Protein AF-A0A835T3V4-F1 (afdb_monomer)

Foldseek 3Di:
DVVVVVVVVPPPPDDCVVVVVVVVVVVVVVVVVCVVVVPPDDDVVVVVVVVVVVVVVLCQDPVLVVVLLVVLLVVLCVLVVVCCVPPLVVVCCVLQPPVDDDDDVVVVSVVSSVLSVCLSPFQLVQLVLPLVSLLVSQLVVLLVVLLVVLVVCVVPPPSRDPVSSVVSSNVSSRSRSVSSNSSSVSSVVRD

Mean predicted aligned error: 13.69 Å

Organism: Chlamydomonas incerta (NCBI:txid51695)

Secondary structure (DSSP, 8-state):
-HHHHHHTTTTTSSS-HHHHHHHHHHHHHHHHHHHHHH-----HHHHHHHHHHHHHHT---HHHHHHHHHHHHHHHHHHHHHHIIIIIHHHHHHHHGGGSPPP-HHHHHHHHHHHHHHIIIIIHHHTTT-HHHHHHHHHHHHHHHHHHHHHHHHHH-TT--HHHHHHHHHHHHHHHHHHHHHHHHHHHHH-

InterPro domains:
  IPR018687 Protein of unknown function DUF2177, membrane [PF09945] (67-183)

Nearest PDB structures (foldseek):
  8uew-assembly1_1Y  TM=3.686E-01  e=3.343E+00  Sus scrofa
  8btk-assembly1_TC  TM=3.516E-01  e=3.708E+00  Canis lupus familiaris

Structure (mmCIF, N/CA/C/O backbone):
data_AF-A0A835T3V4-F1
#
_entry.id   AF-A0A835T3V4-F1
#
loop_
_atom_site.group_PDB
_atom_site.id
_atom_site.type_symbol
_atom_site.label_atom_id
_atom_site.label_alt_id
_atom_site.label_comp_id
_atom_site.label_asym_id
_atom_site.label_entity_id
_atom_site.label_seq_id
_atom_site.pdbx_PDB_ins_code
_atom_site.Cartn_x
_atom_site.Cartn_y
_atom_site.Cartn_z
_atom_site.occupancy
_atom_site.B_iso_or_equiv
_atom_site.auth_seq_id
_atom_site.auth_comp_id
_atom_site.auth_asym_id
_atom_site.auth_atom_id
_atom_site.pdbx_PDB_model_num
ATOM 1 N N . MET A 1 1 ? 5.400 46.879 36.549 1.00 52.34 1 MET A N 1
ATOM 2 C CA . MET A 1 1 ? 6.071 46.185 37.674 1.00 52.34 1 MET A CA 1
ATOM 3 C C . MET A 1 1 ? 6.693 47.136 38.708 1.00 52.34 1 MET A C 1
ATOM 5 O O . MET A 1 1 ? 6.204 47.159 39.822 1.00 52.34 1 MET A O 1
ATOM 9 N N . ARG A 1 2 ? 7.701 47.976 38.400 1.00 42.06 2 ARG A N 1
ATOM 10 C CA . ARG A 1 2 ? 8.371 48.812 39.436 1.00 42.06 2 ARG A CA 1
ATOM 11 C C . ARG A 1 2 ? 7.560 49.997 39.992 1.00 42.06 2 ARG A C 1
ATOM 13 O O . ARG A 1 2 ? 7.804 50.402 41.116 1.00 42.06 2 ARG A O 1
ATOM 20 N N . ARG A 1 3 ? 6.568 50.514 39.258 1.00 43.38 3 ARG A N 1
ATOM 21 C CA . ARG A 1 3 ? 5.642 51.550 39.770 1.00 43.38 3 ARG A CA 1
ATOM 22 C C . ARG A 1 3 ? 4.534 50.992 40.676 1.00 43.38 3 ARG A C 1
ATOM 24 O O . ARG A 1 3 ? 4.047 51.709 41.533 1.00 43.38 3 ARG A O 1
ATOM 31 N N . VAL A 1 4 ? 4.201 49.707 40.531 1.00 50.44 4 VAL A N 1
ATOM 32 C CA . VAL A 1 4 ? 3.255 49.001 41.421 1.00 50.44 4 VAL A CA 1
ATOM 33 C C . VAL A 1 4 ? 3.882 48.805 42.803 1.00 50.44 4 VAL A C 1
ATOM 35 O O . VAL A 1 4 ? 3.221 48.981 43.816 1.00 50.44 4 VAL A O 1
ATOM 38 N N . LEU A 1 5 ? 5.190 48.538 42.839 1.00 44.88 5 LEU A N 1
ATOM 39 C CA . LEU A 1 5 ? 5.948 48.412 44.083 1.00 44.88 5 LEU A CA 1
ATOM 40 C C . LEU A 1 5 ? 6.125 49.752 44.821 1.00 44.88 5 LEU A C 1
ATOM 42 O O . LEU A 1 5 ? 6.264 49.745 46.035 1.00 44.88 5 LEU A O 1
ATOM 46 N N . ALA A 1 6 ? 6.091 50.888 44.114 1.00 45.91 6 ALA A N 1
ATOM 47 C CA . ALA A 1 6 ? 6.189 52.215 44.730 1.00 45.91 6 ALA A CA 1
ATOM 48 C C . ALA A 1 6 ? 4.866 52.666 45.376 1.00 45.91 6 ALA A C 1
ATOM 50 O O . ALA A 1 6 ? 4.893 53.278 46.435 1.00 45.91 6 ALA A O 1
ATOM 51 N N . ALA A 1 7 ? 3.717 52.305 44.791 1.00 47.25 7 ALA A N 1
ATOM 52 C CA . ALA A 1 7 ? 2.401 52.597 45.370 1.00 47.25 7 ALA A CA 1
ATOM 53 C C . ALA A 1 7 ? 2.127 51.787 46.652 1.00 47.25 7 ALA A C 1
ATOM 55 O O . ALA A 1 7 ? 1.463 52.270 47.560 1.00 47.25 7 ALA A O 1
ATOM 56 N N . ALA A 1 8 ? 2.700 50.584 46.755 1.00 47.22 8 ALA A N 1
ATOM 57 C CA . ALA A 1 8 ? 2.608 49.749 47.951 1.00 47.22 8 ALA A CA 1
ATOM 58 C C . ALA A 1 8 ? 3.430 50.281 49.143 1.00 47.22 8 ALA A C 1
ATOM 60 O O . ALA A 1 8 ? 3.202 49.853 50.270 1.00 47.22 8 ALA A O 1
ATOM 61 N N . ALA A 1 9 ? 4.385 51.188 48.908 1.00 48.84 9 ALA A N 1
ATOM 62 C CA . ALA A 1 9 ? 5.268 51.718 49.948 1.00 48.84 9 ALA A CA 1
ATOM 63 C C . ALA A 1 9 ? 4.719 52.981 50.645 1.00 48.84 9 ALA A C 1
ATOM 65 O O . ALA A 1 9 ? 5.213 53.342 51.706 1.00 48.84 9 ALA A O 1
ATOM 66 N N . GLU A 1 10 ? 3.704 53.648 50.082 1.00 48.16 10 GLU A N 1
ATOM 67 C CA . GLU A 1 10 ? 3.083 54.846 50.680 1.00 48.16 10 GLU A CA 1
ATOM 68 C C . GLU A 1 10 ? 1.834 54.541 51.524 1.00 48.16 10 GLU A C 1
ATOM 70 O O . GLU A 1 10 ? 1.408 55.366 52.331 1.00 48.16 10 GLU A O 1
ATOM 75 N N . GLU A 1 11 ? 1.257 53.345 51.407 1.00 46.78 11 GLU A N 1
ATOM 76 C CA . GLU A 1 11 ? 0.020 52.974 52.109 1.00 46.78 11 GLU A CA 1
ATOM 77 C C . GLU A 1 11 ? 0.271 52.402 53.520 1.00 46.78 11 GLU A C 1
ATOM 79 O O . GLU A 1 11 ? -0.560 51.712 54.103 1.00 46.78 11 GLU A O 1
ATOM 84 N N . GLU A 1 12 ? 1.432 52.714 54.100 1.00 49.34 12 GLU A N 1
ATOM 85 C CA . GLU A 1 12 ? 1.759 52.457 55.506 1.00 49.34 12 GLU A CA 1
ATOM 86 C C . GLU A 1 12 ? 1.200 53.551 56.446 1.00 49.34 12 GLU A C 1
ATOM 88 O O . GLU A 1 12 ? 1.350 53.480 57.663 1.00 49.34 12 GLU A O 1
ATOM 93 N N . HIS A 1 13 ? 0.488 54.564 55.934 1.00 47.06 13 HIS A N 1
ATOM 94 C CA . HIS A 1 13 ? -0.150 55.593 56.769 1.00 47.06 13 HIS A CA 1
ATOM 95 C C . HIS A 1 13 ? -1.560 55.198 57.255 1.00 47.06 13 HIS A C 1
ATOM 97 O O . HIS A 1 13 ? -2.585 55.787 56.925 1.00 47.06 13 HIS A O 1
ATOM 103 N N . GLY A 1 14 ? -1.572 54.146 58.078 1.00 51.47 14 GLY A N 1
ATOM 104 C CA . GLY A 1 14 ? -2.416 53.948 59.263 1.00 51.47 14 GLY A CA 1
ATOM 105 C C . GLY A 1 14 ? -3.829 54.549 59.312 1.00 51.47 14 GLY A C 1
ATOM 106 O O . GLY A 1 14 ? -4.029 55.573 59.954 1.00 51.47 14 GLY A O 1
ATOM 107 N N . ARG A 1 15 ? -4.828 53.846 58.755 1.00 44.69 15 ARG A N 1
ATOM 108 C CA . ARG A 1 15 ? -6.230 53.714 59.266 1.00 44.69 15 ARG A CA 1
ATOM 109 C C . ARG A 1 15 ? -7.189 53.052 58.269 1.00 44.69 15 ARG A C 1
ATOM 111 O O . ARG A 1 15 ? -8.312 52.742 58.651 1.00 44.69 15 ARG A O 1
ATOM 118 N N . ALA A 1 16 ? -6.759 52.795 57.033 1.00 45.06 16 ALA A N 1
ATOM 119 C CA . ALA A 1 16 ? -7.590 52.217 55.968 1.00 45.06 16 ALA A CA 1
ATOM 120 C C . ALA A 1 16 ? -7.401 50.699 55.736 1.00 45.06 16 ALA A C 1
ATOM 122 O O . ALA A 1 16 ? -8.105 50.118 54.917 1.00 45.06 16 ALA A O 1
ATOM 123 N N . ALA A 1 17 ? -6.509 50.034 56.481 1.00 48.53 17 ALA A N 1
ATOM 124 C CA . ALA A 1 17 ? -6.037 48.669 56.198 1.00 48.53 17 ALA A CA 1
ATOM 125 C C . ALA A 1 17 ? -7.115 47.556 56.197 1.00 48.53 17 ALA A C 1
ATOM 127 O O . ALA A 1 17 ? -6.902 46.496 55.613 1.00 48.53 17 ALA A O 1
ATOM 128 N N . GLY A 1 18 ? -8.277 47.769 56.825 1.00 46.00 18 GLY A N 1
ATOM 129 C CA . GLY A 1 18 ? -9.363 46.777 56.834 1.00 46.00 18 GLY A CA 1
ATOM 130 C C . GLY A 1 18 ? -10.210 46.766 55.557 1.00 46.00 18 GLY A C 1
ATOM 131 O O . GLY A 1 18 ? -10.656 45.709 55.115 1.00 46.00 18 GLY A O 1
ATOM 132 N N . VAL A 1 19 ? -10.415 47.933 54.938 1.00 48.78 19 VAL A N 1
ATOM 133 C CA . VAL A 1 19 ? -11.289 48.077 53.762 1.00 48.78 19 VAL A CA 1
ATOM 134 C C . VAL A 1 19 ? -10.532 47.718 52.482 1.00 48.78 19 VAL A C 1
ATOM 136 O O . VAL A 1 19 ? -11.101 47.083 51.594 1.00 48.78 19 VAL A O 1
ATOM 139 N N . THR A 1 20 ? -9.232 48.021 52.401 1.00 53.50 20 THR A N 1
ATOM 140 C CA . THR A 1 20 ? -8.398 47.692 51.235 1.00 53.50 20 THR A CA 1
ATOM 141 C C . THR A 1 20 ? -8.155 46.194 51.091 1.00 53.50 20 THR A C 1
ATOM 143 O O . THR A 1 20 ? -8.244 45.684 49.980 1.00 53.50 20 THR A O 1
ATOM 146 N N . ALA A 1 21 ? -7.942 45.456 52.186 1.00 53.34 21 ALA A N 1
ATOM 147 C CA . ALA A 1 21 ? -7.744 44.004 52.134 1.00 53.34 21 ALA A CA 1
ATOM 148 C C . ALA A 1 21 ? -9.012 43.253 51.689 1.00 53.34 21 ALA A C 1
ATOM 150 O O . ALA A 1 21 ? -8.937 42.366 50.841 1.00 53.34 21 ALA A O 1
ATOM 151 N N . ALA A 1 22 ? -10.182 43.643 52.207 1.00 52.66 22 ALA A N 1
ATOM 152 C CA . ALA A 1 22 ? -11.463 43.069 51.798 1.00 52.66 22 ALA A CA 1
ATOM 153 C C . ALA A 1 22 ? -11.807 43.413 50.339 1.00 52.66 22 ALA A C 1
ATOM 155 O O . ALA A 1 22 ? -12.283 42.556 49.600 1.00 52.66 22 ALA A O 1
ATOM 156 N N . THR A 1 23 ? -11.501 44.638 49.901 1.00 54.88 23 THR A N 1
ATOM 157 C CA . THR A 1 23 ? -11.699 45.065 48.507 1.00 54.88 23 THR A CA 1
ATOM 158 C C . THR A 1 23 ? -10.740 44.337 47.563 1.00 54.88 23 THR A C 1
ATOM 160 O O . THR A 1 23 ? -11.163 43.858 46.518 1.00 54.88 23 THR A O 1
ATOM 163 N N . LEU A 1 24 ? -9.472 44.166 47.947 1.00 53.69 24 LEU A N 1
ATOM 164 C CA . LEU A 1 24 ? -8.486 43.395 47.183 1.00 53.69 24 LEU A CA 1
ATOM 165 C C . LEU A 1 24 ? -8.854 41.908 47.106 1.00 53.69 24 LEU A C 1
ATOM 167 O O . LEU A 1 24 ? -8.698 41.309 46.047 1.00 53.69 24 LEU A O 1
ATOM 171 N N . LEU A 1 25 ? -9.387 41.323 48.183 1.00 60.56 25 LEU A N 1
ATOM 172 C CA . LEU A 1 25 ? -9.896 39.947 48.191 1.00 60.56 25 LEU A CA 1
ATOM 173 C C . LEU A 1 25 ? -11.145 39.789 47.320 1.00 60.56 25 LEU A C 1
ATOM 175 O O . LEU A 1 25 ? -11.237 38.817 46.579 1.00 60.56 25 LEU A O 1
ATOM 179 N N . ALA A 1 26 ? -12.074 40.745 47.362 1.00 55.06 26 ALA A N 1
ATOM 180 C CA . ALA A 1 26 ? -13.279 40.724 46.537 1.00 55.06 26 ALA A CA 1
ATOM 181 C C . ALA A 1 26 ? -12.958 40.910 45.045 1.00 55.06 26 ALA A C 1
ATOM 183 O O . ALA A 1 26 ? -13.496 40.190 44.211 1.00 55.06 26 ALA A O 1
ATOM 184 N N . VAL A 1 27 ? -12.036 41.818 44.707 1.00 61.44 27 VAL A N 1
ATOM 185 C CA . VAL A 1 27 ? -11.549 42.007 43.331 1.00 61.44 27 VAL A CA 1
ATOM 186 C C . VAL A 1 27 ? -10.789 40.769 42.856 1.00 61.44 27 VAL A C 1
ATOM 188 O O . VAL A 1 27 ? -11.001 40.326 41.733 1.00 61.44 27 VAL A O 1
ATOM 191 N N . ARG A 1 28 ? -9.960 40.158 43.711 1.00 63.16 28 ARG A N 1
ATOM 192 C CA . ARG A 1 28 ? -9.261 38.908 43.391 1.00 63.16 28 ARG A CA 1
ATOM 193 C C . ARG A 1 28 ? -10.236 37.752 43.151 1.00 63.16 28 ARG A C 1
ATOM 195 O O . ARG A 1 28 ? -10.088 37.067 42.150 1.00 63.16 28 ARG A O 1
ATOM 202 N N . ALA A 1 29 ? -11.244 37.579 44.005 1.00 62.41 29 ALA A N 1
ATOM 203 C CA . ALA A 1 29 ? -12.259 36.538 43.848 1.00 62.41 29 ALA A CA 1
ATOM 204 C C . ALA A 1 29 ? -13.154 36.767 42.616 1.00 62.41 29 ALA A C 1
ATOM 206 O O . ALA A 1 29 ? -13.520 35.808 41.946 1.00 62.41 29 ALA A O 1
ATOM 207 N N . ALA A 1 30 ? -13.474 38.024 42.281 1.00 59.09 30 ALA A N 1
ATOM 208 C CA . ALA A 1 30 ? -14.223 38.363 41.070 1.00 59.09 30 ALA A CA 1
ATOM 209 C C . ALA A 1 30 ? -13.407 38.095 39.793 1.00 59.09 30 ALA A C 1
ATOM 211 O O . ALA A 1 30 ? -13.939 37.549 38.833 1.00 59.09 30 ALA A O 1
ATOM 212 N N . VAL A 1 31 ? -12.105 38.406 39.803 1.00 61.03 31 VAL A N 1
ATOM 213 C CA . VAL A 1 31 ? -11.192 38.115 38.686 1.00 61.03 31 VAL A CA 1
ATOM 214 C C . VAL A 1 31 ? -10.934 36.611 38.548 1.00 61.03 31 VAL A C 1
ATOM 216 O O . VAL A 1 31 ? -10.939 36.101 37.434 1.00 61.03 31 VAL A O 1
ATOM 219 N N . GLU A 1 32 ? -10.747 35.881 39.652 1.00 61.22 32 GLU A N 1
ATOM 220 C CA . GLU A 1 32 ? -10.591 34.417 39.646 1.00 61.22 32 GLU A CA 1
ATOM 221 C C . GLU A 1 32 ? -11.887 33.722 39.178 1.00 61.22 32 GLU A C 1
ATOM 223 O O . GLU A 1 32 ? -11.825 32.831 38.333 1.00 61.22 32 GLU A O 1
ATOM 228 N N . GLY A 1 33 ? -13.060 34.196 39.614 1.00 55.59 33 GLY A N 1
ATOM 229 C CA . GLY A 1 33 ? -14.361 33.677 39.175 1.00 55.59 33 GLY A CA 1
ATOM 230 C C . GLY A 1 33 ? -14.691 33.969 37.706 1.00 55.59 33 GLY A C 1
ATOM 231 O O . GLY A 1 33 ? -15.269 33.122 37.028 1.00 55.59 33 GLY A O 1
ATOM 232 N N . GLU A 1 34 ? -14.294 35.128 37.169 1.00 50.25 34 GLU A N 1
ATOM 233 C CA . GLU A 1 34 ? -14.421 35.416 35.732 1.00 50.25 34 GLU A CA 1
ATOM 234 C C . GLU A 1 34 ? -13.395 34.649 34.885 1.00 50.25 34 GLU A C 1
ATOM 236 O O . GLU A 1 34 ? -13.709 34.275 33.754 1.00 50.25 34 GLU A O 1
ATOM 241 N N . LEU A 1 35 ? -12.202 34.356 35.416 1.00 47.69 35 LEU A N 1
ATOM 242 C CA . LEU A 1 35 ? -11.197 33.525 34.743 1.00 47.69 35 LEU A CA 1
ATOM 243 C C . LEU A 1 35 ? -11.638 32.060 34.641 1.00 47.69 35 LEU A C 1
ATOM 245 O O . LEU A 1 35 ? -11.466 31.464 33.579 1.00 47.69 35 LEU A O 1
ATOM 249 N N . GLU A 1 36 ? -12.259 31.503 35.684 1.00 51.38 36 GLU A N 1
ATOM 250 C CA . GLU A 1 36 ? -12.807 30.138 35.653 1.00 51.38 36 GLU A CA 1
ATOM 251 C C . GLU A 1 36 ? -14.007 30.002 34.702 1.00 51.38 36 GLU A C 1
ATOM 253 O O . GLU A 1 36 ? -14.161 28.969 34.056 1.00 51.38 36 GLU A O 1
ATOM 258 N N . ASN A 1 37 ? -14.827 31.049 34.550 1.00 45.81 37 ASN A N 1
ATOM 259 C CA . ASN A 1 37 ? -16.007 31.010 33.677 1.00 45.81 37 ASN A CA 1
ATOM 260 C C . ASN A 1 37 ? -15.715 31.416 32.216 1.00 45.81 37 ASN A C 1
ATOM 262 O O . ASN A 1 37 ? -16.452 31.030 31.309 1.00 45.81 37 ASN A O 1
ATOM 266 N N . THR A 1 38 ? -14.651 32.192 31.965 1.00 45.78 38 THR A N 1
ATOM 267 C CA . THR A 1 38 ? -14.274 32.661 30.613 1.00 45.78 38 THR A CA 1
ATOM 268 C C . THR A 1 38 ? -13.309 31.701 29.912 1.00 45.78 38 THR A C 1
ATOM 270 O O . THR A 1 38 ? -13.306 31.617 28.682 1.00 45.78 38 THR A O 1
ATOM 273 N N . PHE A 1 39 ? -12.518 30.926 30.660 1.00 49.19 39 PHE A N 1
ATOM 274 C CA . PHE A 1 39 ? -11.691 29.858 30.104 1.00 49.19 39 PHE A CA 1
ATOM 275 C C . PHE A 1 39 ? -12.417 28.513 30.237 1.00 49.19 39 PHE A C 1
ATOM 277 O O . PHE A 1 39 ? -12.181 27.738 31.157 1.00 49.19 39 PHE A O 1
ATOM 284 N N . MET A 1 40 ? -13.258 28.211 29.241 1.00 45.16 40 MET A N 1
ATOM 285 C CA . MET A 1 40 ? -13.616 26.845 28.826 1.00 45.16 40 MET A CA 1
ATOM 286 C C . MET A 1 40 ? -12.339 26.084 28.414 1.00 45.16 40 MET A C 1
ATOM 288 O O . MET A 1 40 ? -12.098 25.801 27.242 1.00 45.16 40 MET A O 1
ATOM 292 N N . TYR A 1 41 ? -11.463 25.814 29.375 1.00 48.91 41 TYR A N 1
ATOM 293 C CA . TYR A 1 41 ? -10.269 25.008 29.206 1.00 48.91 41 TYR A CA 1
ATOM 294 C C . TYR A 1 41 ? -10.564 23.673 29.855 1.00 48.91 41 TYR A C 1
ATOM 296 O O . TYR A 1 41 ? -10.375 23.501 31.059 1.00 48.91 41 TYR A O 1
ATOM 304 N N . GLN A 1 42 ? -11.066 22.726 29.060 1.00 53.91 42 GLN A N 1
ATOM 305 C CA . GLN A 1 42 ? -11.042 21.348 29.520 1.00 53.91 42 GLN A CA 1
ATOM 306 C C . GLN A 1 42 ? -9.592 20.999 29.872 1.00 53.91 42 GLN A C 1
ATOM 308 O O . GLN A 1 42 ? -8.688 21.290 29.076 1.00 53.91 42 GLN A O 1
ATOM 313 N N . PRO A 1 43 ? -9.337 20.426 31.058 1.00 60.41 43 PRO A N 1
ATOM 314 C CA . PRO A 1 43 ? -7.991 20.065 31.455 1.00 60.41 43 PRO A CA 1
ATOM 315 C C . PRO A 1 43 ? -7.365 19.184 30.370 1.00 60.41 43 PRO A C 1
ATOM 317 O O . PRO A 1 43 ? -7.955 18.187 29.958 1.00 60.41 43 PRO A O 1
ATOM 320 N N . ILE A 1 44 ? -6.151 19.516 29.916 1.00 59.12 44 ILE A N 1
ATOM 321 C CA . ILE A 1 44 ? -5.396 18.677 28.965 1.00 59.12 44 ILE A CA 1
ATOM 322 C C . ILE A 1 44 ? -5.349 17.219 29.458 1.00 59.12 44 ILE A C 1
ATOM 324 O O . ILE A 1 44 ? -5.404 16.297 28.655 1.00 59.12 44 ILE A O 1
ATOM 328 N N . ALA A 1 45 ? -5.315 17.002 30.775 1.00 59.06 45 ALA A N 1
ATOM 329 C CA . ALA A 1 45 ? -5.376 15.674 31.377 1.00 59.06 45 ALA A CA 1
ATOM 330 C C . ALA A 1 45 ? -6.643 14.888 30.994 1.00 59.06 45 ALA A C 1
ATOM 332 O O . ALA A 1 45 ? -6.530 13.714 30.671 1.00 59.06 45 ALA A O 1
ATOM 333 N N . GLU A 1 46 ? -7.810 15.534 30.950 1.00 62.50 46 GLU A N 1
ATOM 334 C CA . GLU A 1 46 ? -9.086 14.898 30.608 1.00 62.50 46 GLU A CA 1
ATOM 335 C C . GLU A 1 46 ? -9.128 14.539 29.115 1.00 62.50 46 GLU A C 1
ATOM 337 O O . GLU A 1 46 ? -9.462 13.417 28.762 1.00 62.50 46 GLU A O 1
ATOM 342 N N . THR A 1 47 ? -8.642 15.419 28.231 1.00 62.03 47 THR A N 1
ATOM 343 C CA . THR A 1 47 ? -8.510 15.106 26.788 1.00 62.03 47 THR A CA 1
ATOM 344 C C . THR A 1 47 ? -7.446 14.041 26.485 1.00 62.03 47 THR A C 1
ATOM 346 O O . THR A 1 47 ? -7.602 13.256 25.547 1.00 62.03 47 THR A O 1
ATOM 349 N N . VAL A 1 48 ? -6.368 13.972 27.275 1.00 70.56 48 VAL A N 1
ATOM 350 C CA . VAL A 1 48 ? -5.344 12.919 27.182 1.00 70.56 48 VAL A CA 1
ATOM 351 C C . VAL A 1 48 ? -5.870 11.596 27.729 1.00 70.56 48 VAL A C 1
ATOM 353 O O . VAL A 1 48 ? -5.614 10.564 27.116 1.00 70.56 48 VAL A O 1
ATOM 356 N N . GLU A 1 49 ? -6.624 11.600 28.829 1.00 62.81 49 GLU A N 1
ATOM 357 C CA . GLU A 1 49 ? -7.269 10.401 29.370 1.00 62.81 49 GLU A CA 1
ATOM 358 C C . GLU A 1 49 ? -8.389 9.905 28.463 1.00 62.81 49 GLU A C 1
ATOM 360 O O . GLU A 1 49 ? -8.430 8.715 28.176 1.00 62.81 49 GLU A O 1
ATOM 365 N N . GLU A 1 50 ? -9.241 10.778 27.931 1.00 57.59 50 GLU A N 1
ATOM 366 C CA . GLU A 1 50 ? -10.244 10.422 26.924 1.00 57.59 50 GLU A CA 1
ATOM 367 C C . GLU A 1 50 ? -9.584 9.893 25.648 1.00 57.59 50 GLU A C 1
ATOM 369 O O . GLU A 1 50 ? -10.026 8.884 25.097 1.00 57.59 50 GLU A O 1
ATOM 374 N N . GLY A 1 51 ? -8.482 10.507 25.205 1.00 50.91 51 GLY A N 1
ATOM 375 C CA . GLY A 1 51 ? -7.674 10.026 24.086 1.00 50.91 51 GLY A CA 1
ATOM 376 C C . GLY A 1 51 ? -7.044 8.657 24.358 1.00 50.91 51 GLY A C 1
ATOM 377 O O . GLY A 1 51 ? -7.132 7.756 23.524 1.00 50.91 51 GLY A O 1
ATOM 378 N N . ALA A 1 52 ? -6.470 8.456 25.544 1.00 52.81 52 ALA A N 1
ATOM 379 C CA . ALA A 1 52 ? -5.875 7.193 25.973 1.00 52.81 52 ALA A CA 1
ATOM 380 C C . ALA A 1 52 ? -6.933 6.095 26.160 1.00 52.81 52 ALA A C 1
ATOM 382 O O . ALA A 1 52 ? -6.714 4.949 25.770 1.00 52.81 52 ALA A O 1
ATOM 383 N N . GLN A 1 53 ? -8.107 6.438 26.690 1.00 51.09 53 GLN A N 1
ATOM 384 C CA . GLN A 1 53 ? -9.241 5.534 26.857 1.00 51.09 53 GLN A CA 1
ATOM 385 C C . GLN A 1 53 ? -9.922 5.215 25.524 1.00 51.09 53 GLN A C 1
ATOM 387 O O . GLN A 1 53 ? -10.382 4.090 25.344 1.00 51.09 53 GLN A O 1
ATOM 392 N N . ALA A 1 54 ? -9.955 6.143 24.566 1.00 48.59 54 ALA A N 1
ATOM 393 C CA . ALA A 1 54 ? -10.406 5.880 23.201 1.00 48.59 54 ALA A CA 1
ATOM 394 C C . ALA A 1 54 ? -9.447 4.924 22.473 1.00 48.59 54 ALA A C 1
ATOM 396 O O . ALA A 1 54 ? -9.901 3.980 21.825 1.00 48.59 54 ALA A O 1
ATOM 397 N N . VAL A 1 55 ? -8.132 5.100 22.650 1.00 50.94 55 VAL A N 1
ATOM 398 C CA . VAL A 1 55 ? -7.102 4.168 22.154 1.00 50.94 55 VAL A CA 1
ATOM 399 C C . VAL A 1 55 ? -7.228 2.796 22.829 1.00 50.94 55 VAL A C 1
ATOM 401 O O . VAL A 1 55 ? -7.177 1.772 22.149 1.00 50.94 55 VAL A O 1
ATOM 404 N N . ALA A 1 56 ? -7.477 2.753 24.141 1.00 49.25 56 ALA A N 1
ATOM 405 C CA . ALA A 1 56 ? -7.669 1.510 24.888 1.00 49.25 56 ALA A CA 1
ATOM 406 C C . ALA A 1 56 ? -8.983 0.790 24.529 1.00 49.25 56 ALA A C 1
ATOM 408 O O . ALA A 1 56 ? -8.998 -0.432 24.406 1.00 49.25 56 ALA A O 1
ATOM 409 N N . LYS A 1 57 ? -10.082 1.521 24.290 1.00 46.12 57 LYS A N 1
ATOM 410 C CA . LYS A 1 57 ? -11.363 0.956 23.819 1.00 46.12 57 LYS A CA 1
ATOM 411 C C . LYS A 1 57 ? -11.300 0.451 22.377 1.00 46.12 57 LYS A C 1
ATOM 413 O O . LYS A 1 57 ? -12.077 -0.428 22.023 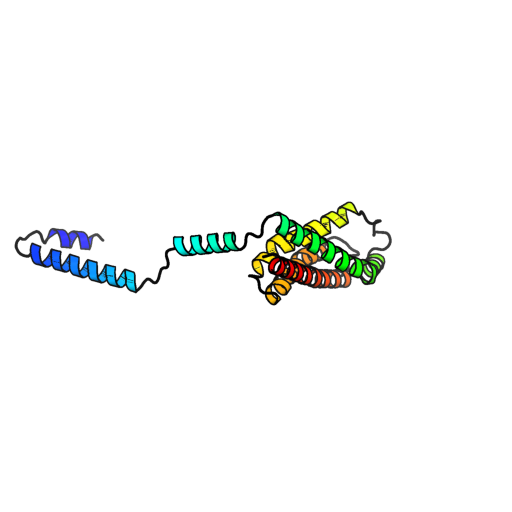1.00 46.12 57 LYS A O 1
ATOM 418 N N . MET A 1 58 ? -10.380 0.964 21.558 1.00 51.47 58 MET A N 1
ATOM 419 C CA . MET A 1 58 ? -10.100 0.444 20.213 1.00 51.47 58 MET A CA 1
ATOM 420 C C . MET A 1 58 ? -9.145 -0.763 20.205 1.00 51.47 58 MET A C 1
ATOM 422 O O . MET A 1 58 ? -8.859 -1.299 19.132 1.00 51.47 58 MET A O 1
ATOM 426 N N . ALA A 1 59 ? -8.654 -1.226 21.362 1.00 60.25 59 ALA A N 1
ATOM 427 C CA . ALA A 1 59 ? -7.706 -2.333 21.440 1.00 60.25 59 ALA A CA 1
ATOM 428 C C . ALA A 1 59 ? -8.405 -3.692 21.266 1.00 60.25 59 ALA A C 1
ATOM 430 O O . ALA A 1 59 ? -8.629 -4.451 22.208 1.00 60.25 59 ALA A O 1
ATOM 431 N N . ILE A 1 60 ? -8.729 -4.020 20.017 1.00 69.88 60 ILE A N 1
ATOM 432 C CA . ILE A 1 60 ? -9.073 -5.384 19.614 1.00 69.88 60 ILE A CA 1
ATOM 433 C C . ILE A 1 60 ? -7.922 -6.307 20.068 1.00 69.88 60 ILE A C 1
ATOM 435 O O . ILE A 1 60 ? -6.760 -5.955 19.825 1.00 69.88 60 ILE A O 1
ATOM 439 N N . PRO A 1 61 ? -8.180 -7.463 20.714 1.00 82.81 61 PRO A N 1
ATOM 440 C CA . PRO A 1 61 ? -7.123 -8.357 21.178 1.00 82.81 61 PRO A CA 1
ATOM 441 C C . PRO A 1 61 ? -6.182 -8.757 20.040 1.00 82.81 61 PRO A C 1
ATOM 443 O O . PRO A 1 61 ? -6.598 -8.881 18.888 1.00 82.81 61 PRO A O 1
ATOM 446 N N . ILE A 1 62 ? -4.911 -8.995 20.371 1.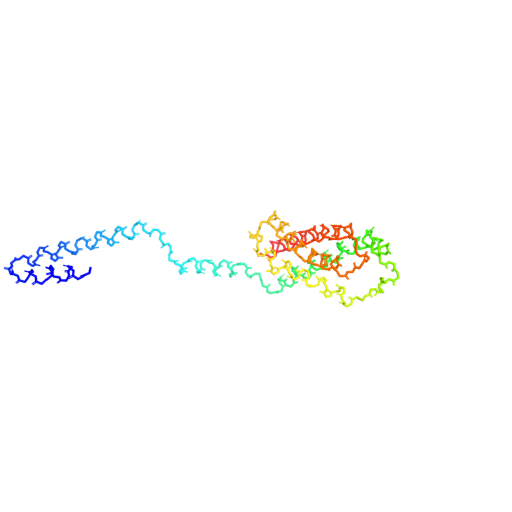00 84.00 62 ILE A N 1
ATOM 447 C CA . ILE A 1 62 ? -3.834 -9.136 19.380 1.00 84.00 62 ILE A CA 1
ATOM 448 C C . ILE A 1 62 ? -4.103 -10.213 18.319 1.00 84.00 62 ILE A C 1
ATOM 450 O O . ILE A 1 62 ? -3.798 -10.012 17.149 1.00 84.00 62 ILE A O 1
ATOM 454 N N . TRP A 1 63 ? -4.777 -11.309 18.683 1.00 86.62 63 TRP A N 1
ATOM 455 C CA . TRP A 1 63 ? -5.150 -12.356 17.731 1.00 86.62 63 TRP A CA 1
ATOM 456 C C . TRP A 1 63 ? -6.139 -11.862 16.662 1.00 86.62 63 TRP A C 1
ATOM 458 O O . TRP A 1 63 ? -6.029 -12.252 15.503 1.00 86.62 63 TRP A O 1
ATOM 468 N N . LYS A 1 64 ? -7.070 -10.960 17.009 1.00 89.38 64 LYS A N 1
ATOM 469 C CA . LYS A 1 64 ? -7.996 -10.344 16.045 1.00 89.38 64 LYS A CA 1
ATOM 470 C C . LYS A 1 64 ? -7.251 -9.387 15.116 1.00 89.38 64 LYS A C 1
ATOM 472 O O . LYS A 1 64 ? -7.546 -9.364 13.927 1.00 89.38 64 LYS A O 1
ATOM 477 N N . GLN A 1 65 ? -6.253 -8.659 15.620 1.00 88.44 65 GLN A N 1
ATOM 478 C CA . GLN A 1 65 ? -5.389 -7.815 14.783 1.00 88.44 65 GLN A CA 1
ATOM 479 C C . GLN A 1 65 ? -4.613 -8.654 13.761 1.00 88.44 65 GLN A C 1
ATOM 481 O O . GLN A 1 65 ? -4.577 -8.310 12.580 1.00 88.44 65 GLN A O 1
ATOM 486 N N . SER A 1 66 ? -4.072 -9.803 14.181 1.00 93.19 66 SER A N 1
ATOM 487 C CA . SER A 1 66 ? -3.427 -10.754 13.270 1.00 93.19 66 SER A CA 1
ATOM 488 C C . SER A 1 66 ? -4.390 -11.267 12.197 1.00 93.19 66 SER A C 1
ATOM 490 O O . SER A 1 66 ? -4.004 -11.361 11.035 1.00 93.19 66 SER A O 1
ATOM 492 N N . VAL A 1 67 ? -5.650 -11.545 12.551 1.00 94.81 67 VAL A N 1
ATOM 493 C CA . VAL A 1 67 ? -6.680 -11.946 11.578 1.00 94.81 67 VAL A CA 1
ATOM 494 C C . VAL A 1 67 ? -6.957 -10.830 10.568 1.00 94.81 67 VAL A C 1
ATOM 496 O O . VAL A 1 67 ? -6.989 -11.111 9.372 1.00 94.81 67 VAL A O 1
ATOM 499 N N . VAL A 1 68 ? -7.111 -9.573 11.010 1.00 94.81 68 VAL A N 1
ATOM 500 C CA . VAL A 1 68 ? -7.300 -8.426 10.099 1.00 94.81 68 VAL A CA 1
ATOM 501 C C . VAL A 1 68 ? -6.125 -8.316 9.131 1.00 94.81 68 VAL A C 1
ATOM 503 O O . VAL A 1 68 ? -6.335 -8.231 7.920 1.00 94.81 68 VAL A O 1
ATOM 506 N N . PHE A 1 69 ? -4.898 -8.360 9.654 1.00 95.50 69 PHE A N 1
ATOM 507 C CA . PHE A 1 69 ? -3.688 -8.241 8.850 1.00 95.50 69 PHE A CA 1
ATOM 508 C C . PHE A 1 69 ? -3.591 -9.364 7.812 1.00 95.50 69 PHE A C 1
ATOM 510 O O . PHE A 1 69 ? -3.538 -9.083 6.615 1.00 95.50 69 PHE A O 1
ATOM 517 N N . LEU A 1 70 ? -3.646 -10.628 8.244 1.00 97.31 70 LEU A N 1
ATOM 518 C CA . LEU A 1 70 ? -3.492 -11.786 7.360 1.00 97.31 70 LEU A CA 1
ATOM 519 C C . LEU A 1 70 ? -4.608 -11.871 6.314 1.00 97.31 70 LEU A C 1
ATOM 521 O O . LEU A 1 70 ? -4.326 -12.115 5.144 1.00 97.31 70 LEU A O 1
ATOM 525 N N . ALA A 1 71 ? -5.862 -11.620 6.696 1.00 97.06 71 ALA A N 1
ATOM 526 C CA . ALA A 1 71 ? -6.968 -11.612 5.741 1.00 97.06 71 ALA A CA 1
ATOM 527 C C . ALA A 1 71 ? -6.831 -10.469 4.723 1.00 97.06 71 ALA A C 1
ATOM 529 O O . ALA A 1 71 ? -7.087 -10.671 3.536 1.00 97.06 71 ALA A O 1
ATOM 530 N N . SER A 1 72 ? -6.381 -9.286 5.156 1.00 97.38 72 SER A N 1
ATOM 531 C CA . SER A 1 72 ? -6.112 -8.175 4.238 1.00 97.38 72 SER A CA 1
ATOM 532 C C . SER A 1 72 ? -4.927 -8.448 3.310 1.00 97.38 72 SER A C 1
ATOM 534 O O . SER A 1 72 ? -4.982 -8.063 2.146 1.00 97.38 72 SER A O 1
ATOM 536 N N . LEU A 1 73 ? -3.908 -9.173 3.782 1.00 98.12 73 LEU A N 1
ATOM 537 C CA . LEU A 1 73 ? -2.780 -9.609 2.966 1.00 98.12 73 LEU A CA 1
ATOM 538 C C . LEU A 1 73 ? -3.237 -10.581 1.880 1.00 98.12 73 LEU A C 1
ATOM 540 O O . LEU A 1 73 ? -2.945 -10.363 0.711 1.00 98.12 73 LEU A O 1
ATOM 544 N N . VAL A 1 74 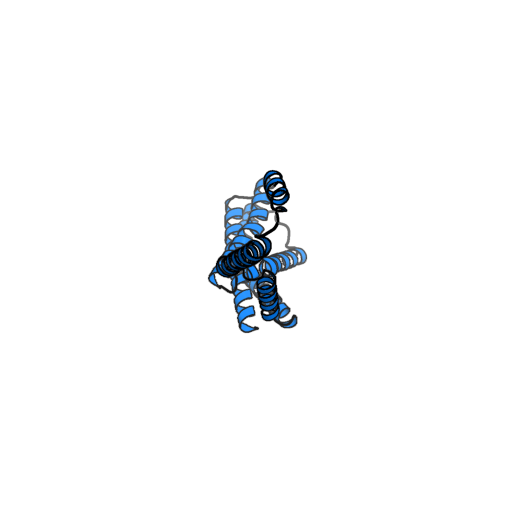? -4.021 -11.602 2.235 1.00 98.25 74 VAL A N 1
ATOM 545 C CA . VAL A 1 74 ? -4.593 -12.539 1.254 1.00 98.25 74 VAL A CA 1
ATOM 546 C C . VAL A 1 74 ? -5.453 -11.801 0.223 1.00 98.25 74 VAL A C 1
ATOM 548 O O . VAL A 1 74 ? -5.339 -12.065 -0.974 1.00 98.25 74 VAL A O 1
A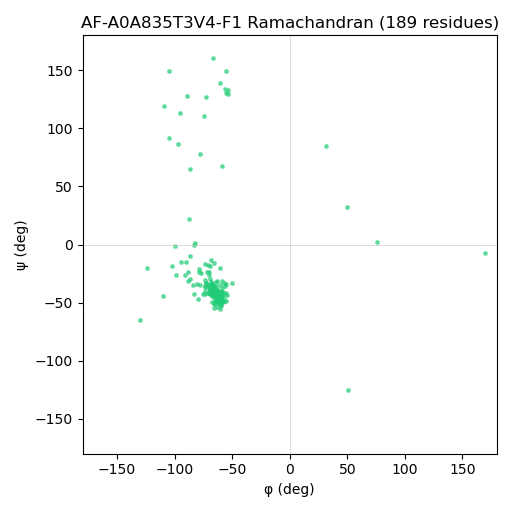TOM 551 N N . ALA A 1 75 ? -6.276 -10.845 0.663 1.00 97.69 75 ALA A N 1
ATOM 552 C CA . ALA A 1 75 ? -7.089 -10.036 -0.239 1.00 97.69 75 ALA A CA 1
ATOM 553 C C . ALA A 1 75 ? -6.238 -9.162 -1.177 1.00 97.69 75 ALA A C 1
ATOM 555 O O . ALA A 1 75 ? -6.531 -9.102 -2.370 1.00 97.69 75 ALA A O 1
ATOM 556 N N . PHE A 1 76 ? -5.176 -8.527 -0.663 1.00 98.12 76 PHE A N 1
ATOM 557 C CA . PHE A 1 76 ? -4.232 -7.748 -1.469 1.00 98.12 76 PHE A CA 1
ATOM 558 C C . PHE A 1 76 ? -3.574 -8.624 -2.533 1.00 98.12 76 PHE A C 1
ATOM 560 O O . PHE A 1 76 ? -3.584 -8.272 -3.705 1.00 98.12 76 PHE A O 1
ATOM 567 N N . VAL A 1 77 ? -3.051 -9.789 -2.139 1.00 98.06 77 VAL A N 1
ATOM 568 C CA . VAL A 1 77 ? -2.374 -10.718 -3.053 1.00 98.06 77 VAL A CA 1
ATOM 569 C C . VAL A 1 77 ? -3.309 -11.167 -4.170 1.00 98.06 77 VAL A C 1
ATOM 571 O O . VAL A 1 77 ? -2.923 -11.145 -5.334 1.00 98.06 77 VAL A O 1
ATOM 574 N N . ALA A 1 78 ? -4.550 -11.537 -3.846 1.00 97.81 78 ALA A N 1
ATOM 575 C CA . ALA A 1 78 ? -5.530 -11.936 -4.855 1.00 97.81 78 ALA A CA 1
ATOM 576 C C . ALA A 1 78 ? -5.851 -10.792 -5.835 1.00 97.81 78 ALA A C 1
ATOM 578 O O . ALA A 1 78 ? -5.930 -11.005 -7.049 1.00 97.81 78 ALA A O 1
ATOM 579 N N . LEU A 1 79 ? -6.005 -9.573 -5.312 1.00 97.38 79 LEU A N 1
ATOM 580 C CA . LEU A 1 79 ? -6.262 -8.377 -6.108 1.00 97.38 79 LEU A CA 1
ATOM 581 C C . LEU A 1 79 ? -5.081 -8.060 -7.038 1.00 97.38 79 LEU A C 1
ATOM 583 O O . LEU A 1 79 ? -5.267 -7.882 -8.240 1.00 97.38 79 LEU A O 1
ATOM 587 N N . ASP A 1 80 ? -3.868 -8.043 -6.498 1.00 96.94 80 ASP A N 1
ATOM 588 C CA . ASP A 1 80 ? -2.661 -7.642 -7.218 1.00 96.94 80 ASP A CA 1
ATOM 589 C C . ASP A 1 80 ? -2.207 -8.698 -8.237 1.00 96.94 80 ASP A C 1
ATOM 591 O O . ASP A 1 80 ? -1.834 -8.370 -9.361 1.00 96.94 80 ASP A O 1
ATOM 595 N N . MET A 1 81 ? -2.358 -9.988 -7.921 1.00 95.94 81 MET A N 1
ATOM 596 C CA . MET A 1 81 ? -2.149 -11.069 -8.893 1.00 95.94 81 MET A CA 1
ATOM 597 C C . MET A 1 81 ? -3.071 -10.933 -10.106 1.00 95.94 81 MET A C 1
ATOM 599 O O . MET A 1 81 ? -2.643 -11.177 -11.234 1.00 95.94 81 MET A O 1
ATOM 603 N N . THR A 1 82 ? -4.316 -10.499 -9.897 1.00 96.50 82 THR A N 1
ATOM 604 C CA . THR A 1 82 ? -5.259 -10.268 -10.997 1.00 96.50 82 THR A CA 1
ATOM 605 C C . THR A 1 82 ? -4.760 -9.152 -11.921 1.00 96.50 82 THR A C 1
ATOM 607 O O . THR A 1 82 ? -4.771 -9.314 -13.141 1.00 96.50 82 THR A O 1
ATOM 610 N N . TRP A 1 83 ? -4.249 -8.053 -11.362 1.00 97.12 83 TRP A N 1
ATOM 611 C CA . TRP A 1 83 ? -3.640 -6.968 -12.138 1.00 97.12 83 TRP A CA 1
ATOM 612 C C . TRP A 1 83 ? -2.393 -7.407 -12.899 1.00 97.12 83 TRP A C 1
ATOM 614 O O . TRP A 1 83 ? -2.270 -7.133 -14.095 1.00 97.12 83 TRP A O 1
ATOM 624 N N . ILE A 1 84 ? -1.496 -8.139 -12.238 1.00 94.88 84 ILE A N 1
ATOM 625 C CA . ILE A 1 84 ? -0.247 -8.610 -12.841 1.00 94.88 84 ILE A CA 1
ATOM 626 C C . ILE A 1 84 ? -0.523 -9.548 -14.016 1.00 94.88 84 ILE A C 1
ATOM 628 O O . ILE A 1 84 ? 0.078 -9.389 -15.079 1.00 94.88 84 ILE A O 1
ATOM 632 N N . ILE A 1 85 ? -1.437 -10.505 -13.854 1.00 95.12 85 ILE A N 1
ATOM 633 C CA . ILE A 1 85 ? -1.736 -11.499 -14.891 1.00 95.12 85 ILE A CA 1
ATOM 634 C C . ILE A 1 85 ? -2.447 -10.856 -16.085 1.00 95.12 85 ILE A C 1
ATOM 636 O O . ILE A 1 85 ? -2.126 -11.179 -17.228 1.00 95.12 85 ILE A O 1
ATOM 640 N N . LEU A 1 86 ? -3.409 -9.963 -15.835 1.00 95.56 86 LEU A N 1
ATOM 641 C CA . LEU A 1 86 ? -4.277 -9.434 -16.889 1.00 95.56 86 LEU A CA 1
ATOM 642 C C . LEU A 1 86 ? -3.710 -8.198 -17.591 1.00 95.56 86 LEU A C 1
ATOM 644 O O . LEU A 1 86 ? -3.995 -7.992 -18.769 1.00 95.56 86 LEU A O 1
ATOM 648 N N . VAL A 1 87 ? -2.942 -7.365 -16.883 1.00 94.94 87 VAL A N 1
ATOM 649 C CA . VAL A 1 87 ? -2.548 -6.039 -17.374 1.00 94.94 87 VAL A CA 1
ATOM 650 C C . VAL A 1 87 ? -1.046 -5.817 -17.241 1.00 94.94 87 VAL A C 1
ATOM 652 O O . VAL A 1 87 ? -0.353 -5.719 -18.259 1.00 94.94 87 VAL A O 1
ATOM 655 N N . ALA A 1 88 ? -0.523 -5.771 -16.012 1.00 93.75 88 ALA A N 1
ATOM 656 C CA . ALA A 1 88 ? 0.843 -5.313 -15.761 1.00 93.75 88 ALA A CA 1
ATOM 657 C C . ALA A 1 88 ? 1.877 -6.195 -16.467 1.00 93.75 88 ALA A C 1
ATOM 659 O O . ALA A 1 88 ? 2.780 -5.687 -17.125 1.00 93.75 88 ALA A O 1
ATOM 660 N N . GLY A 1 89 ? 1.711 -7.519 -16.425 1.00 92.44 89 GLY A N 1
ATOM 661 C CA . GLY A 1 89 ? 2.657 -8.463 -17.012 1.00 92.44 89 GLY A CA 1
ATOM 662 C C . GLY A 1 89 ? 2.907 -8.229 -18.503 1.00 92.44 89 GLY A C 1
ATOM 663 O O . GLY A 1 89 ? 4.040 -8.378 -18.956 1.00 92.44 89 GLY A O 1
ATOM 664 N N . ASN A 1 90 ? 1.890 -7.820 -19.267 1.00 94.06 90 ASN A N 1
ATOM 665 C CA . ASN A 1 90 ? 2.066 -7.488 -20.681 1.00 94.06 90 ASN A CA 1
ATOM 666 C C . ASN A 1 90 ? 2.758 -6.129 -20.865 1.00 94.06 90 ASN A C 1
ATOM 668 O O . ASN A 1 90 ? 3.669 -6.011 -21.680 1.00 94.06 90 ASN A O 1
ATOM 672 N N . ILE A 1 91 ? 2.372 -5.116 -20.081 1.00 94.25 91 ILE A N 1
ATOM 673 C CA . ILE A 1 91 ? 2.991 -3.781 -20.132 1.00 94.25 91 ILE A CA 1
ATOM 674 C C . ILE A 1 91 ? 4.488 -3.880 -19.807 1.00 94.25 91 ILE A C 1
ATOM 676 O O . ILE A 1 91 ? 5.316 -3.431 -20.597 1.00 94.25 91 ILE A O 1
ATOM 680 N N . TYR A 1 92 ? 4.845 -4.530 -18.696 1.00 94.19 92 TYR A N 1
ATOM 681 C CA . TYR A 1 92 ? 6.231 -4.698 -18.257 1.00 94.19 92 TYR A CA 1
ATOM 682 C C . TYR A 1 92 ? 7.073 -5.469 -19.283 1.00 94.19 92 TYR A C 1
ATOM 684 O O . TYR A 1 92 ? 8.189 -5.051 -19.585 1.00 94.19 92 TYR A O 1
ATOM 692 N N . LYS A 1 93 ? 6.540 -6.548 -19.876 1.00 93.88 93 LYS A N 1
ATOM 693 C CA . LYS A 1 93 ? 7.236 -7.290 -20.944 1.00 93.88 93 LYS A CA 1
ATOM 694 C C . LYS A 1 93 ? 7.484 -6.431 -22.183 1.00 93.88 93 LYS A C 1
ATOM 696 O O . LYS A 1 93 ? 8.572 -6.495 -22.739 1.00 93.88 93 LYS A O 1
ATOM 701 N N . ASN A 1 94 ? 6.519 -5.610 -22.592 1.00 93.81 94 ASN A N 1
ATOM 702 C CA . ASN A 1 94 ? 6.675 -4.737 -23.759 1.00 93.81 94 ASN A CA 1
ATOM 703 C C . ASN A 1 94 ? 7.684 -3.606 -23.519 1.00 93.81 94 ASN A C 1
ATOM 705 O O . ASN A 1 94 ? 8.399 -3.215 -24.436 1.00 93.81 94 ASN A O 1
ATOM 709 N N . VAL A 1 95 ? 7.742 -3.081 -22.293 1.00 93.12 95 VAL A N 1
ATOM 710 C CA . VAL A 1 95 ? 8.625 -1.967 -21.925 1.00 93.12 95 VAL A CA 1
ATOM 711 C C . VAL A 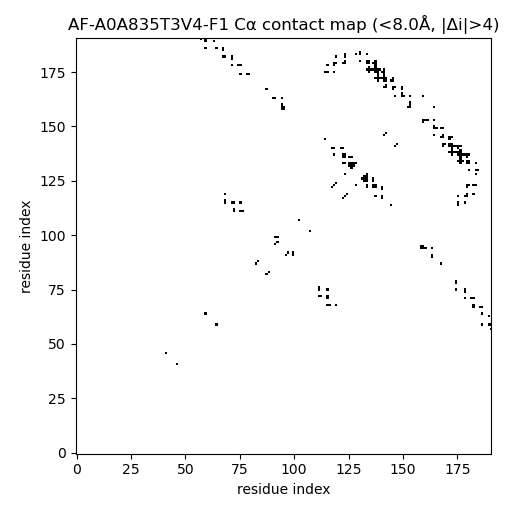1 95 ? 10.062 -2.441 -21.672 1.00 93.12 95 VAL A C 1
ATOM 713 O O . VAL A 1 95 ? 11.017 -1.846 -22.174 1.00 93.12 95 VAL A O 1
ATOM 716 N N . LEU A 1 96 ? 10.231 -3.523 -20.909 1.00 92.06 96 LEU A N 1
ATOM 717 C CA . LEU A 1 96 ? 11.544 -3.988 -20.450 1.00 92.06 96 LEU A CA 1
ATOM 718 C C . LEU A 1 96 ? 12.119 -5.123 -21.303 1.00 92.06 96 LEU A C 1
ATOM 720 O O . LEU A 1 96 ? 13.341 -5.250 -21.376 1.00 92.06 96 LEU A O 1
ATOM 724 N N . GLY A 1 97 ? 11.284 -5.922 -21.975 1.00 91.62 97 GLY A N 1
ATOM 725 C CA . GLY A 1 97 ? 11.726 -7.061 -22.782 1.00 91.62 97 GLY A CA 1
ATOM 726 C C . GLY A 1 97 ? 12.668 -7.977 -22.002 1.00 91.62 97 GLY A C 1
ATOM 727 O O . GLY A 1 97 ? 12.360 -8.393 -20.885 1.00 91.62 97 GLY A O 1
ATOM 728 N N . ASP A 1 98 ? 13.850 -8.218 -22.564 1.00 90.38 98 ASP A N 1
ATOM 729 C CA . ASP A 1 98 ? 14.870 -9.102 -21.989 1.00 90.38 98 ASP A CA 1
ATOM 730 C C . ASP A 1 98 ? 15.510 -8.568 -20.692 1.00 90.38 98 ASP A C 1
ATOM 732 O O . ASP A 1 98 ? 16.153 -9.327 -19.969 1.00 90.38 98 ASP A O 1
ATOM 736 N N . PHE A 1 99 ? 15.319 -7.286 -20.349 1.00 89.12 99 PHE A N 1
ATOM 737 C CA . PHE A 1 99 ? 15.750 -6.747 -19.051 1.00 89.12 99 PHE A CA 1
ATOM 738 C C . PHE A 1 99 ? 14.859 -7.219 -17.894 1.00 89.12 99 PHE A C 1
ATOM 740 O O . PHE A 1 99 ? 15.253 -7.112 -16.729 1.00 89.12 99 PHE A O 1
ATOM 747 N N . LEU A 1 100 ? 13.657 -7.731 -18.183 1.00 91.75 100 LEU A N 1
ATOM 748 C CA . LEU A 1 100 ? 12.759 -8.240 -17.159 1.00 91.75 100 LEU A CA 1
ATOM 749 C C . LEU A 1 100 ? 13.266 -9.592 -16.653 1.00 91.75 100 LEU A C 1
ATOM 751 O O . LEU A 1 100 ? 13.213 -10.612 -17.340 1.00 91.75 100 LEU A O 1
ATOM 755 N N . ARG A 1 101 ? 13.741 -9.607 -15.410 1.00 91.88 101 ARG A N 1
ATOM 756 C CA . ARG A 1 101 ? 14.186 -10.841 -14.761 1.00 91.88 101 ARG A CA 1
ATOM 757 C C . ARG A 1 101 ? 13.028 -11.814 -14.517 1.00 91.88 101 ARG A C 1
ATOM 759 O O . ARG A 1 101 ? 11.870 -11.417 -14.389 1.00 91.88 101 ARG A O 1
ATOM 766 N N . GLN A 1 102 ? 13.375 -13.085 -14.316 1.00 92.75 102 GLN A N 1
ATOM 767 C CA . GLN A 1 102 ? 12.436 -14.061 -13.762 1.00 92.75 102 GLN A CA 1
ATOM 768 C C . GLN A 1 102 ? 11.980 -13.627 -12.358 1.00 92.75 102 GLN A C 1
ATOM 770 O O . GLN A 1 102 ? 12.825 -13.151 -11.592 1.00 92.75 102 GLN A O 1
ATOM 775 N N . PRO A 1 103 ? 10.690 -13.774 -11.999 1.00 91.25 103 PRO A N 1
ATOM 776 C CA . PRO A 1 103 ? 10.183 -13.359 -10.692 1.00 91.25 103 PRO A CA 1
ATOM 777 C C . PRO A 1 103 ? 10.950 -14.009 -9.528 1.00 91.25 103 PRO A C 1
ATOM 779 O O . PRO A 1 103 ? 11.175 -15.215 -9.527 1.00 91.25 103 PRO A O 1
ATOM 782 N N . ASP A 1 104 ? 11.322 -13.215 -8.516 1.00 96.12 104 ASP A N 1
ATOM 783 C CA . ASP A 1 104 ? 11.748 -13.746 -7.207 1.00 96.12 104 ASP A CA 1
ATOM 784 C C . ASP A 1 104 ? 10.528 -13.728 -6.283 1.00 96.12 104 ASP A C 1
ATOM 786 O O . ASP A 1 104 ? 10.050 -12.633 -5.953 1.00 96.12 104 ASP A O 1
ATOM 790 N N . PRO A 1 105 ? 10.014 -14.897 -5.872 1.00 94.19 105 PRO A N 1
ATOM 791 C CA . PRO A 1 105 ? 8.847 -14.966 -5.007 1.00 94.19 105 PRO A CA 1
ATOM 792 C C . PRO A 1 105 ? 9.099 -14.337 -3.631 1.00 94.19 105 PRO A C 1
ATOM 794 O O . PRO A 1 105 ? 8.173 -13.768 -3.058 1.00 94.19 105 PRO A O 1
ATOM 797 N N . VAL A 1 106 ? 10.330 -14.380 -3.107 1.00 97.38 106 VAL A N 1
ATOM 798 C CA . VAL A 1 106 ? 10.652 -13.819 -1.786 1.00 97.38 106 VAL A CA 1
ATOM 799 C C . VAL A 1 106 ? 10.522 -12.301 -1.820 1.00 97.38 106 VAL A C 1
ATOM 801 O O . VAL A 1 106 ? 9.827 -11.725 -0.985 1.00 97.38 106 VAL A O 1
ATOM 804 N N . ALA A 1 107 ? 11.125 -11.654 -2.820 1.00 96.88 107 ALA A N 1
ATOM 805 C CA . ALA A 1 107 ? 11.020 -10.207 -2.992 1.00 96.88 107 ALA A CA 1
ATOM 806 C C . ALA A 1 107 ? 9.561 -9.754 -3.188 1.00 96.88 107 ALA A C 1
ATOM 808 O O . ALA A 1 107 ? 9.145 -8.762 -2.592 1.00 96.88 107 ALA A O 1
ATOM 809 N N . GLY A 1 108 ? 8.770 -10.502 -3.969 1.00 96.00 108 GLY A N 1
ATOM 810 C CA . GLY A 1 108 ? 7.348 -10.209 -4.182 1.00 96.00 108 GLY A CA 1
ATOM 811 C C . GLY A 1 108 ? 6.517 -10.307 -2.898 1.00 96.00 108 GLY A C 1
ATOM 812 O O . GLY A 1 108 ? 5.761 -9.393 -2.575 1.00 96.00 108 GLY A O 1
ATOM 813 N N . ILE A 1 109 ? 6.711 -11.372 -2.113 1.00 97.12 109 ILE A N 1
ATOM 814 C CA . ILE A 1 109 ? 6.019 -11.550 -0.827 1.00 97.12 109 ILE A CA 1
ATOM 815 C C . ILE A 1 109 ? 6.388 -10.434 0.155 1.00 97.12 109 ILE A C 1
ATOM 817 O O . ILE A 1 109 ? 5.508 -9.886 0.821 1.00 97.12 109 ILE A O 1
ATOM 821 N N . LEU A 1 110 ? 7.670 -10.066 0.235 1.00 98.19 110 LEU A N 1
ATOM 822 C CA . LEU A 1 110 ? 8.116 -8.968 1.093 1.00 98.19 110 LEU A CA 1
ATOM 823 C C . LEU A 1 110 ? 7.498 -7.632 0.670 1.00 98.19 110 LEU A C 1
ATOM 825 O O . LEU A 1 110 ? 7.057 -6.878 1.536 1.00 98.19 110 LEU A O 1
ATOM 829 N N . ALA A 1 111 ? 7.398 -7.359 -0.634 1.00 97.44 111 ALA A N 1
ATOM 830 C CA . ALA A 1 111 ? 6.727 -6.162 -1.136 1.00 97.44 111 ALA A CA 1
ATOM 831 C C . ALA A 1 111 ? 5.256 -6.112 -0.692 1.00 97.44 111 ALA A C 1
ATOM 833 O O . ALA A 1 111 ? 4.820 -5.104 -0.134 1.00 97.44 111 ALA A O 1
ATOM 834 N N . TRP A 1 112 ? 4.510 -7.213 -0.839 1.00 98.06 112 TRP A N 1
ATOM 835 C CA . TRP A 1 112 ? 3.118 -7.292 -0.385 1.00 98.06 112 TRP A CA 1
ATOM 836 C C . TRP A 1 112 ? 2.963 -7.087 1.121 1.00 98.06 112 TRP A C 1
ATOM 838 O O . TRP A 1 112 ? 2.087 -6.335 1.548 1.00 98.06 112 TRP A O 1
ATOM 848 N N . ILE A 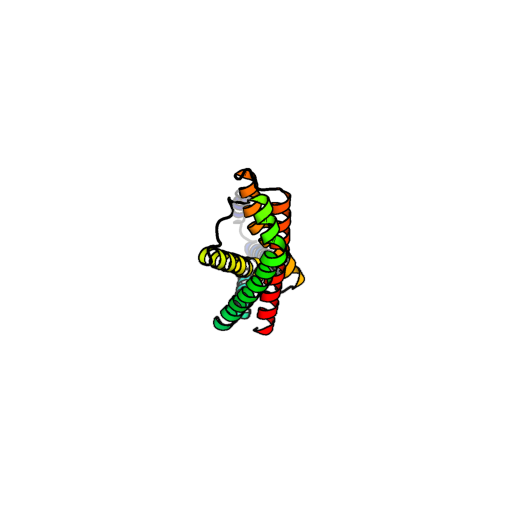1 113 ? 3.829 -7.698 1.934 1.00 98.44 113 ILE A N 1
ATOM 849 C CA . ILE A 1 113 ? 3.824 -7.508 3.391 1.00 98.44 113 ILE A CA 1
ATOM 850 C C . ILE A 1 113 ? 4.088 -6.039 3.744 1.00 98.44 113 ILE A C 1
ATOM 852 O O . ILE A 1 113 ? 3.365 -5.473 4.565 1.00 98.44 113 ILE A O 1
ATOM 856 N N . CYS A 1 114 ? 5.080 -5.405 3.111 1.00 98.25 114 CYS A N 1
ATOM 857 C CA . CYS A 1 114 ? 5.411 -3.999 3.338 1.00 98.25 114 CYS A CA 1
ATOM 858 C C . CYS A 1 114 ? 4.253 -3.068 2.963 1.00 98.25 114 CYS A C 1
ATOM 860 O O . CYS A 1 114 ? 3.917 -2.177 3.742 1.00 98.25 114 CYS A O 1
ATOM 862 N N . ILE A 1 115 ? 3.615 -3.285 1.809 1.00 98.38 115 ILE A N 1
ATOM 863 C CA . ILE A 1 115 ? 2.483 -2.469 1.352 1.00 98.38 115 ILE A CA 1
ATOM 864 C C . ILE A 1 115 ? 1.304 -2.612 2.317 1.00 98.38 115 ILE A C 1
ATOM 866 O O . ILE A 1 115 ? 0.809 -1.617 2.846 1.00 98.38 115 ILE A O 1
ATOM 870 N N . VAL A 1 116 ? 0.875 -3.844 2.599 1.00 98.31 116 VAL A N 1
ATOM 871 C CA . VAL A 1 116 ? -0.283 -4.106 3.468 1.00 98.31 116 VAL A CA 1
ATOM 872 C C . VAL A 1 116 ? -0.027 -3.621 4.893 1.00 98.31 116 VAL A C 1
ATOM 874 O O . VAL A 1 116 ? -0.923 -3.042 5.511 1.00 98.31 116 VAL A O 1
ATOM 877 N N . GLY A 1 117 ? 1.199 -3.791 5.396 1.00 96.88 117 GLY A N 1
ATOM 878 C CA . GLY A 1 117 ? 1.638 -3.242 6.676 1.00 96.88 117 GLY A CA 1
ATOM 879 C C . GLY A 1 117 ? 1.613 -1.725 6.709 1.00 96.88 117 GLY A C 1
ATOM 880 O O . GLY A 1 117 ? 1.049 -1.158 7.641 1.00 96.88 117 GLY A O 1
ATOM 881 N N . ALA A 1 118 ? 2.129 -1.053 5.683 1.00 97.44 118 ALA A N 1
ATOM 882 C CA . ALA A 1 118 ? 2.065 0.400 5.610 1.00 97.44 118 ALA A CA 1
ATOM 883 C C . ALA A 1 118 ? 0.608 0.897 5.617 1.00 97.44 118 ALA A C 1
ATOM 885 O O . ALA A 1 118 ? 0.269 1.818 6.362 1.00 97.44 118 ALA A O 1
ATOM 886 N N . VAL A 1 119 ? -0.283 0.256 4.855 1.00 97.94 119 VAL A N 1
ATOM 887 C CA . VAL A 1 119 ? -1.717 0.594 4.857 1.00 97.94 119 VAL A CA 1
ATOM 888 C C . VAL A 1 119 ? -2.328 0.379 6.246 1.00 97.94 119 VAL A C 1
ATOM 890 O O . VAL A 1 119 ? -3.005 1.273 6.759 1.00 97.94 119 VAL A O 1
ATOM 893 N N . TYR A 1 120 ? -2.023 -0.748 6.890 1.00 95.94 120 TYR A N 1
ATOM 894 C CA . TYR A 1 120 ? -2.534 -1.081 8.219 1.00 95.94 120 TYR A CA 1
ATOM 895 C C . TYR A 1 120 ? -2.065 -0.099 9.303 1.00 95.94 120 TYR A C 1
ATOM 897 O O . TYR A 1 120 ? -2.859 0.313 10.144 1.00 95.94 120 TYR A O 1
ATOM 905 N N . TYR A 1 121 ? -0.791 0.298 9.293 1.00 93.94 121 TYR A N 1
ATOM 906 C CA . TYR A 1 121 ? -0.219 1.140 10.348 1.00 93.94 121 TYR A CA 1
ATOM 907 C C . TYR A 1 121 ? -0.409 2.641 10.115 1.00 93.94 121 TYR A C 1
ATOM 909 O O . TYR A 1 121 ? -0.520 3.386 11.087 1.00 93.94 121 TYR A O 1
ATOM 917 N N . PHE A 1 122 ? -0.475 3.104 8.863 1.00 92.50 122 PHE A N 1
ATOM 918 C CA . PHE A 1 122 ? -0.520 4.540 8.559 1.00 92.50 122 PHE A CA 1
ATOM 919 C C . PHE A 1 122 ? -1.876 5.004 8.012 1.00 92.50 122 PHE A C 1
ATOM 921 O O . PHE A 1 122 ? -2.403 6.036 8.443 1.00 92.50 122 PHE A O 1
ATOM 928 N N . ALA A 1 123 ? -2.477 4.253 7.085 1.00 92.50 123 ALA A N 1
ATOM 929 C CA . ALA A 1 123 ? -3.721 4.670 6.437 1.00 92.50 123 ALA A CA 1
ATOM 930 C C . ALA A 1 123 ? -4.964 4.326 7.270 1.00 92.50 123 ALA A C 1
ATOM 932 O O . ALA A 1 123 ? -5.863 5.161 7.410 1.00 92.50 123 ALA A O 1
ATOM 933 N N . LEU A 1 124 ? -5.011 3.125 7.855 1.00 92.56 124 LEU A N 1
ATOM 934 C CA . LEU A 1 124 ? -6.172 2.653 8.609 1.00 92.56 124 LEU A CA 1
ATOM 935 C C . LEU A 1 124 ? -6.490 3.528 9.840 1.00 92.56 124 LEU A C 1
ATOM 937 O O . LEU A 1 124 ? -7.650 3.932 9.958 1.00 92.56 124 LEU A O 1
ATOM 941 N N . PRO A 1 125 ? -5.540 3.919 10.716 1.00 89.31 125 PRO A N 1
ATOM 942 C CA . PRO A 1 125 ? -5.843 4.809 11.845 1.00 89.31 125 PRO A CA 1
ATOM 943 C C . PRO A 1 125 ? -6.329 6.189 11.381 1.00 89.31 125 PRO A C 1
ATOM 945 O O . PRO A 1 125 ? -7.284 6.750 11.922 1.00 89.31 125 PRO A O 1
ATOM 948 N N . SER A 1 126 ? -5.737 6.697 10.296 1.00 87.75 126 SER A N 1
ATOM 949 C CA . SER A 1 126 ? -6.102 7.974 9.671 1.00 87.75 126 SER A CA 1
ATOM 950 C C . SER A 1 126 ? -7.514 7.971 9.071 1.00 87.75 126 SER A C 1
ATOM 952 O O . SER A 1 126 ? -8.078 9.038 8.819 1.00 87.75 126 SER A O 1
ATOM 954 N N . SER A 1 127 ? -8.121 6.793 8.873 1.00 88.75 127 SER A N 1
ATOM 955 C CA . SER A 1 127 ? -9.512 6.664 8.426 1.00 88.75 127 SER A CA 1
ATOM 956 C C . SER A 1 127 ? -10.536 7.107 9.473 1.00 88.75 127 SER A C 1
ATOM 958 O O . SER A 1 127 ? -11.689 7.354 9.116 1.00 88.75 127 SER A O 1
ATOM 960 N N . ARG A 1 128 ? -10.154 7.195 10.760 1.00 89.56 128 ARG A N 1
ATOM 961 C CA . ARG A 1 128 ? -11.052 7.526 11.887 1.00 89.56 128 ARG A CA 1
ATOM 962 C C . ARG A 1 128 ? -12.338 6.691 11.894 1.00 89.56 128 ARG A C 1
ATOM 964 O O . ARG A 1 128 ? -13.415 7.171 12.237 1.00 89.56 128 ARG A O 1
ATOM 971 N N . GLY A 1 129 ? -12.241 5.449 11.429 1.00 87.12 129 GLY A N 1
ATOM 972 C CA . GLY A 1 129 ? -13.375 4.546 11.321 1.00 87.12 129 GLY A CA 1
ATOM 973 C C . GLY A 1 129 ? -14.321 4.823 10.148 1.00 87.12 129 GLY A C 1
ATOM 974 O O . GLY A 1 129 ? -15.309 4.109 10.035 1.00 87.12 129 GLY A O 1
ATOM 975 N N . SER A 1 130 ? -14.075 5.805 9.275 1.00 93.56 130 SER A N 1
ATOM 976 C CA . SER A 1 130 ? -14.934 6.132 8.125 1.00 93.56 130 SER A CA 1
ATOM 977 C C . SER A 1 130 ? -14.541 5.339 6.866 1.00 93.56 130 SER A C 1
ATOM 979 O O . SER A 1 130 ? -13.383 5.409 6.454 1.00 93.56 130 SER A O 1
ATOM 981 N N . PRO A 1 131 ? -15.476 4.642 6.182 1.00 95.19 131 PRO A N 1
ATOM 982 C CA . PRO A 1 131 ? -15.170 3.875 4.968 1.00 95.19 131 PRO A CA 1
ATOM 983 C C . PRO A 1 131 ? -14.676 4.734 3.803 1.00 95.19 131 PRO A C 1
ATOM 985 O O . PRO A 1 131 ? -13.743 4.349 3.104 1.00 95.19 131 PRO A O 1
ATOM 988 N N . ALA A 1 132 ? -15.274 5.913 3.614 1.00 96.75 132 ALA A N 1
ATOM 989 C CA . ALA A 1 132 ? -14.853 6.847 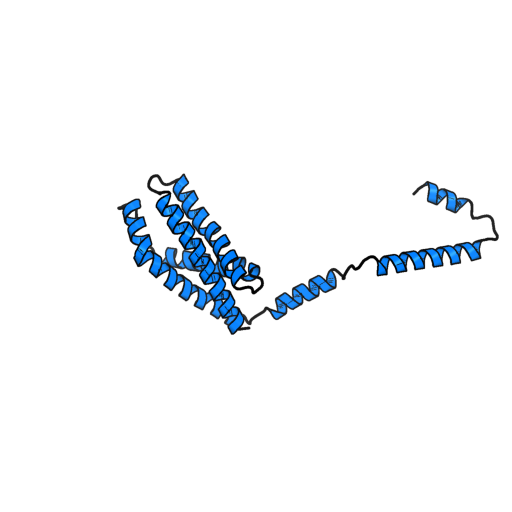2.573 1.00 96.75 132 ALA A CA 1
ATOM 990 C C . ALA A 1 132 ? -13.453 7.403 2.865 1.00 96.75 132 ALA A C 1
ATOM 992 O O . ALA A 1 132 ? -12.629 7.540 1.960 1.00 96.75 132 ALA A O 1
ATOM 993 N N . LEU A 1 133 ? -13.161 7.680 4.141 1.00 93.25 133 LEU A N 1
ATOM 994 C CA . LEU A 1 133 ? -11.835 8.134 4.534 1.00 93.25 133 LEU A CA 1
ATOM 995 C C . LEU A 1 133 ? -10.809 6.999 4.437 1.00 93.25 133 LEU A C 1
ATOM 997 O O . LEU A 1 133 ? -9.695 7.264 4.016 1.00 93.25 133 LEU A O 1
ATOM 1001 N N . ALA A 1 134 ? -11.172 5.746 4.724 1.00 96.25 134 ALA A N 1
ATOM 1002 C CA . ALA A 1 134 ? -10.293 4.591 4.522 1.00 96.25 134 ALA A CA 1
ATOM 1003 C C . ALA A 1 134 ? -9.862 4.452 3.055 1.00 96.25 134 ALA A C 1
ATOM 1005 O O . ALA A 1 134 ? -8.666 4.373 2.783 1.00 96.25 134 ALA A O 1
ATOM 1006 N N . LEU A 1 135 ? -10.814 4.527 2.114 1.00 98.38 135 LEU A N 1
ATOM 1007 C CA . LEU A 1 135 ? -10.515 4.529 0.676 1.00 98.38 135 LEU A CA 1
ATOM 1008 C C . LEU A 1 135 ? -9.560 5.670 0.308 1.00 98.38 135 LEU A C 1
ATOM 1010 O O . LEU A 1 135 ? -8.545 5.439 -0.343 1.00 98.38 135 LEU A O 1
ATOM 1014 N N . ARG A 1 136 ? -9.850 6.894 0.768 1.00 98.50 136 ARG A N 1
ATOM 1015 C CA . ARG A 1 136 ? -9.018 8.070 0.482 1.00 98.50 136 ARG A CA 1
ATOM 1016 C C . ARG A 1 136 ? -7.612 7.952 1.074 1.00 98.50 136 ARG A C 1
ATOM 1018 O O . ARG A 1 136 ? -6.649 8.240 0.375 1.00 98.50 136 ARG A O 1
ATOM 1025 N N . GLN A 1 137 ? -7.480 7.567 2.342 1.00 96.38 137 GLN A N 1
ATOM 1026 C CA . GLN A 1 137 ? -6.178 7.477 3.012 1.00 96.38 137 GLN A CA 1
ATOM 1027 C C . GLN A 1 137 ? -5.340 6.332 2.447 1.00 96.38 137 GLN A C 1
ATOM 1029 O O . GLN A 1 137 ? -4.147 6.506 2.218 1.00 96.38 137 GLN A O 1
ATOM 1034 N N . GLY A 1 138 ? -5.969 5.191 2.150 1.00 98.44 138 GLY A N 1
ATOM 1035 C CA . GLY A 1 138 ? -5.307 4.097 1.448 1.00 98.44 138 GLY A CA 1
ATOM 1036 C C . GLY A 1 138 ? -4.835 4.527 0.059 1.00 98.44 138 GLY A C 1
ATOM 1037 O O . GLY A 1 138 ? -3.687 4.278 -0.290 1.00 98.44 138 GLY A O 1
ATOM 1038 N N . ALA A 1 139 ? -5.665 5.252 -0.698 1.00 98.69 139 ALA A N 1
ATOM 1039 C CA . ALA A 1 139 ? -5.290 5.752 -2.018 1.00 98.69 139 ALA A CA 1
ATOM 1040 C C . ALA A 1 139 ? -4.140 6.766 -1.976 1.00 98.69 139 ALA A C 1
ATOM 1042 O O . ALA A 1 139 ? -3.222 6.672 -2.783 1.00 98.69 139 ALA A O 1
ATOM 1043 N N . LEU A 1 140 ? -4.146 7.698 -1.017 1.00 98.62 140 LEU A N 1
ATOM 1044 C CA . LEU A 1 140 ? -3.052 8.657 -0.835 1.00 98.62 140 LEU A CA 1
ATOM 1045 C C . LEU A 1 140 ? -1.741 7.969 -0.440 1.00 98.62 140 LEU A C 1
ATOM 1047 O O . LEU A 1 140 ? -0.681 8.342 -0.936 1.00 98.62 140 LEU A O 1
ATOM 1051 N N . LEU A 1 141 ? -1.805 6.948 0.418 1.00 98.38 141 LEU A N 1
ATOM 1052 C CA . LEU A 1 141 ? -0.624 6.160 0.753 1.00 98.38 141 LEU A CA 1
ATOM 1053 C C . LEU A 1 141 ? -0.126 5.353 -0.457 1.00 98.38 141 LEU A C 1
ATOM 1055 O O . LEU A 1 141 ? 1.076 5.308 -0.702 1.00 98.38 141 LEU A O 1
ATOM 1059 N N . GLY A 1 142 ? -1.039 4.766 -1.237 1.00 98.31 142 GLY A N 1
ATOM 1060 C CA . GLY A 1 142 ? -0.727 4.069 -2.485 1.00 98.31 142 GLY A CA 1
ATOM 1061 C C . GLY A 1 142 ? -0.046 4.973 -3.511 1.00 98.31 142 GLY A C 1
ATOM 1062 O O . GLY A 1 142 ? 0.984 4.587 -4.055 1.00 98.31 142 GLY A O 1
ATOM 1063 N N . LEU A 1 143 ? -0.550 6.200 -3.691 1.00 98.56 143 LEU A N 1
ATOM 1064 C CA . LEU A 1 143 ? 0.086 7.234 -4.511 1.00 98.56 143 LEU A CA 1
ATOM 1065 C C . LEU A 1 143 ? 1.531 7.487 -4.072 1.00 98.56 143 LEU A C 1
ATOM 1067 O O . LEU A 1 143 ? 2.411 7.601 -4.917 1.00 98.56 143 LEU A O 1
ATOM 1071 N N . GLY A 1 144 ? 1.781 7.559 -2.763 1.00 98.25 144 GLY A N 1
ATOM 1072 C CA . GLY A 1 144 ? 3.127 7.740 -2.224 1.00 98.25 144 GLY A CA 1
ATOM 1073 C C . GLY A 1 144 ? 4.044 6.548 -2.504 1.00 98.25 144 GLY A C 1
ATOM 1074 O O . GLY A 1 144 ? 5.136 6.732 -3.026 1.00 98.25 144 GLY A O 1
ATOM 1075 N N . ILE A 1 145 ? 3.609 5.327 -2.182 1.00 98.12 145 ILE A N 1
ATOM 1076 C CA . ILE A 1 145 ? 4.437 4.117 -2.325 1.00 98.12 145 ILE A CA 1
ATOM 1077 C C . ILE A 1 145 ? 4.748 3.838 -3.799 1.00 98.12 145 ILE A C 1
ATOM 1079 O O . ILE A 1 145 ? 5.916 3.735 -4.174 1.00 98.12 145 ILE A O 1
ATOM 1083 N N . TYR A 1 146 ? 3.708 3.738 -4.630 1.00 98.25 146 TYR A N 1
ATOM 1084 C CA . TYR A 1 146 ? 3.866 3.403 -6.043 1.00 98.25 146 TYR A CA 1
ATOM 1085 C C . TYR A 1 146 ? 4.443 4.585 -6.815 1.00 98.25 146 TYR A C 1
ATOM 1087 O O . TYR A 1 146 ? 5.379 4.402 -7.580 1.00 98.25 146 TYR A O 1
ATOM 1095 N N . GLY A 1 147 ? 3.982 5.810 -6.551 1.00 98.19 147 GLY A N 1
ATOM 1096 C CA . GLY A 1 147 ? 4.523 7.000 -7.206 1.00 98.19 147 GLY A CA 1
ATOM 1097 C C . GLY A 1 147 ? 6.017 7.181 -6.946 1.00 98.19 147 GLY A C 1
ATOM 1098 O O . GLY A 1 147 ? 6.765 7.416 -7.887 1.00 98.19 147 GLY A O 1
ATOM 1099 N N . CYS A 1 148 ? 6.494 7.005 -5.707 1.00 97.94 148 CYS A N 1
ATOM 1100 C CA . CYS A 1 148 ? 7.932 7.064 -5.430 1.00 97.94 148 CYS A CA 1
ATOM 1101 C C . CYS A 1 148 ? 8.711 6.007 -6.224 1.00 97.94 148 CYS A C 1
ATOM 1103 O O . CYS A 1 148 ? 9.718 6.344 -6.840 1.00 97.94 148 CYS A O 1
ATOM 1105 N N . TYR A 1 149 ? 8.243 4.757 -6.250 1.00 97.44 149 TYR A N 1
ATOM 1106 C CA . TYR A 1 149 ? 8.895 3.690 -7.012 1.00 97.44 149 TYR A CA 1
ATOM 1107 C C . TYR A 1 149 ? 8.941 4.008 -8.516 1.00 97.44 149 TYR A C 1
ATOM 1109 O O . TYR A 1 149 ? 10.012 4.003 -9.126 1.00 97.44 149 TYR A O 1
ATOM 1117 N N . GLU A 1 150 ? 7.797 4.372 -9.095 1.00 97.69 150 GLU A N 1
ATOM 1118 C CA . GLU A 1 150 ? 7.654 4.662 -10.520 1.00 97.69 150 GLU A CA 1
ATOM 1119 C C . GLU A 1 150 ? 8.444 5.906 -10.950 1.00 97.69 150 GLU A C 1
ATOM 1121 O O . GLU A 1 150 ? 9.132 5.889 -11.972 1.00 97.69 150 GLU A O 1
ATOM 1126 N N . PHE A 1 151 ? 8.402 6.989 -10.171 1.00 98.12 151 PHE A N 1
ATOM 1127 C CA . PHE A 1 151 ? 9.099 8.233 -10.506 1.00 98.12 151 PHE A CA 1
ATOM 1128 C C . PHE A 1 151 ? 10.610 8.123 -10.304 1.00 98.12 151 PHE A C 1
ATOM 1130 O O . PHE A 1 151 ? 11.372 8.666 -11.105 1.00 98.12 151 PHE A O 1
ATOM 1137 N N . THR A 1 152 ? 11.067 7.380 -9.290 1.00 97.81 152 THR A N 1
ATOM 1138 C CA . THR A 1 152 ? 12.490 7.049 -9.165 1.00 97.81 152 THR A CA 1
ATOM 1139 C C . THR A 1 152 ? 12.956 6.234 -10.366 1.00 97.81 152 THR A C 1
ATOM 1141 O O . THR A 1 152 ? 13.970 6.592 -10.964 1.00 97.81 152 THR A O 1
ATOM 1144 N N . ASN A 1 153 ? 12.201 5.217 -10.791 1.00 97.00 153 ASN A N 1
ATOM 1145 C CA . ASN A 1 153 ? 12.553 4.431 -11.973 1.00 97.00 153 ASN A CA 1
ATOM 1146 C C . ASN A 1 153 ? 12.559 5.269 -13.257 1.00 97.00 153 ASN A C 1
ATOM 1148 O O . ASN A 1 153 ? 13.512 5.167 -14.023 1.00 97.00 153 ASN A O 1
ATOM 1152 N N . LEU A 1 154 ? 11.588 6.167 -13.458 1.00 97.00 154 LEU A N 1
ATOM 1153 C CA . LEU A 1 154 ? 11.608 7.130 -14.570 1.00 97.00 154 LEU A CA 1
ATOM 1154 C C . LEU A 1 154 ? 12.861 8.010 -14.584 1.00 97.00 154 LEU A C 1
ATOM 1156 O O . LEU A 1 154 ? 13.323 8.401 -15.652 1.00 97.00 154 LEU A O 1
ATOM 1160 N N . SER A 1 155 ? 13.403 8.345 -13.411 1.00 97.44 155 SER A N 1
ATOM 1161 C CA . SER A 1 155 ? 14.575 9.219 -13.311 1.00 97.44 155 SER A CA 1
ATOM 1162 C C . SER A 1 155 ? 15.907 8.520 -13.606 1.00 97.44 155 SER A C 1
ATOM 1164 O O . SER A 1 155 ? 16.878 9.203 -13.929 1.00 97.44 155 SER A O 1
ATOM 1166 N N . ILE A 1 156 ? 15.969 7.185 -13.496 1.00 96.69 156 ILE A N 1
ATOM 1167 C CA . ILE A 1 156 ? 17.231 6.426 -13.577 1.00 96.69 156 ILE A CA 1
ATOM 1168 C C . ILE A 1 156 ? 17.249 5.330 -14.652 1.00 96.69 156 ILE A C 1
ATOM 1170 O O . ILE A 1 156 ? 18.331 4.891 -15.036 1.00 96.69 156 ILE A O 1
ATOM 1174 N N . LEU A 1 157 ? 16.093 4.862 -15.135 1.00 95.06 157 LEU A N 1
ATOM 1175 C CA . LEU A 1 157 ? 15.985 3.773 -16.110 1.00 95.06 157 LEU A CA 1
ATOM 1176 C C . LEU A 1 157 ? 15.524 4.299 -17.472 1.00 95.06 157 LEU A C 1
ATOM 1178 O O . LEU A 1 157 ? 14.403 4.772 -17.624 1.00 95.06 157 LEU A O 1
ATOM 1182 N N . GLU A 1 158 ? 16.360 4.114 -18.494 1.00 91.06 158 GLU A N 1
ATOM 1183 C CA . GLU A 1 158 ? 16.122 4.619 -19.856 1.00 91.06 158 GLU A CA 1
ATOM 1184 C C . GLU A 1 158 ? 14.839 4.073 -20.503 1.00 91.06 158 GLU A C 1
ATOM 1186 O O . GLU A 1 158 ? 14.159 4.773 -21.250 1.00 91.06 158 GLU A O 1
ATOM 1191 N N . ARG A 1 159 ? 14.490 2.815 -20.213 1.00 91.75 159 ARG A N 1
ATOM 1192 C CA . ARG A 1 159 ? 13.324 2.150 -20.812 1.00 91.75 159 ARG A CA 1
ATOM 1193 C C . ARG A 1 159 ? 12.024 2.407 -20.061 1.00 91.75 159 ARG A C 1
ATOM 1195 O O . ARG A 1 159 ? 10.974 2.033 -20.565 1.00 91.75 159 ARG A O 1
ATOM 1202 N N . TRP A 1 160 ? 12.057 3.009 -18.874 1.00 96.00 160 TRP A N 1
ATOM 1203 C CA . TRP A 1 160 ? 10.847 3.194 -18.078 1.00 96.00 160 TRP A CA 1
ATOM 1204 C C . TRP A 1 160 ? 9.956 4.272 -18.700 1.00 96.00 160 TRP A C 1
ATOM 1206 O O . TRP A 1 160 ? 10.412 5.374 -18.990 1.00 96.00 160 TRP A O 1
ATOM 1216 N N . THR A 1 161 ? 8.680 3.965 -18.945 1.00 95.94 161 THR A N 1
ATOM 1217 C CA . THR A 1 161 ? 7.778 4.873 -19.676 1.00 95.94 161 THR A CA 1
ATOM 1218 C C . THR A 1 161 ? 6.790 5.566 -18.748 1.00 95.94 161 THR A C 1
ATOM 1220 O O . THR A 1 161 ? 6.326 4.989 -17.766 1.00 95.94 161 THR A O 1
ATOM 1223 N N . TRP A 1 162 ? 6.389 6.792 -19.100 1.00 96.62 162 TRP A N 1
ATOM 1224 C CA . TRP A 1 162 ? 5.343 7.526 -18.376 1.00 96.62 162 TRP A CA 1
ATOM 1225 C C . TRP A 1 162 ? 4.002 6.784 -18.348 1.00 96.62 162 TRP A C 1
ATOM 1227 O O . TRP A 1 162 ? 3.263 6.897 -17.375 1.00 96.62 162 TRP A O 1
ATOM 1237 N N . GLY A 1 163 ? 3.693 6.009 -19.394 1.00 96.06 163 GLY A N 1
ATOM 1238 C CA . GLY A 1 163 ? 2.480 5.193 -19.451 1.00 96.06 163 GLY A CA 1
ATOM 1239 C C . GLY A 1 163 ? 2.484 4.064 -18.421 1.00 96.06 163 GLY A C 1
ATOM 1240 O O . GLY A 1 163 ? 1.489 3.888 -17.722 1.00 96.06 163 GLY A O 1
ATOM 1241 N N . LEU A 1 164 ? 3.610 3.350 -18.288 1.00 95.81 164 LEU A N 1
ATOM 1242 C CA . LEU A 1 164 ? 3.799 2.338 -17.245 1.00 95.81 164 LEU A CA 1
ATOM 1243 C C . LEU A 1 164 ? 3.675 2.968 -15.852 1.00 95.81 164 LEU A C 1
ATOM 1245 O O . LEU A 1 164 ? 2.839 2.536 -15.062 1.00 95.81 164 LEU A O 1
ATOM 1249 N N . ALA A 1 165 ? 4.419 4.050 -15.614 1.00 97.38 165 ALA A N 1
ATOM 1250 C CA . ALA A 1 165 ? 4.424 4.758 -14.339 1.00 97.38 165 ALA A CA 1
ATOM 1251 C C . ALA A 1 165 ? 3.040 5.250 -13.914 1.00 97.38 165 ALA A C 1
ATOM 1253 O O . ALA A 1 165 ? 2.622 5.051 -12.773 1.00 97.38 165 ALA A O 1
ATOM 1254 N N . ALA A 1 166 ? 2.297 5.871 -14.831 1.00 97.44 166 ALA A N 1
ATOM 1255 C CA . ALA A 1 166 ? 0.952 6.349 -14.546 1.00 97.44 166 ALA A CA 1
ATOM 1256 C C . ALA A 1 166 ? -0.015 5.190 -14.265 1.00 97.44 166 ALA A C 1
ATOM 1258 O O . ALA A 1 166 ? -0.788 5.267 -13.310 1.00 97.44 166 ALA A O 1
ATOM 1259 N N . ALA A 1 167 ? 0.038 4.119 -15.064 1.00 96.88 167 ALA A N 1
ATOM 1260 C CA . ALA A 1 167 ? -0.835 2.963 -14.890 1.00 96.88 167 ALA A CA 1
ATOM 1261 C C . ALA A 1 167 ? -0.615 2.289 -13.528 1.00 96.88 167 ALA A C 1
ATOM 1263 O O . ALA A 1 167 ? -1.583 2.079 -12.795 1.00 96.88 167 ALA A O 1
ATOM 1264 N N . ASP A 1 168 ? 0.639 2.015 -13.163 1.00 96.69 168 ASP A N 1
ATOM 1265 C CA . ASP A 1 168 ? 0.953 1.319 -11.912 1.00 96.69 168 ASP A CA 1
ATOM 1266 C C . ASP A 1 168 ? 0.739 2.220 -10.686 1.00 96.69 168 ASP A C 1
ATOM 1268 O O . ASP A 1 168 ? 0.243 1.766 -9.658 1.00 96.69 168 ASP A O 1
ATOM 1272 N N . THR A 1 169 ? 0.976 3.531 -10.808 1.00 98.31 169 THR A N 1
ATOM 1273 C CA . THR A 1 169 ? 0.648 4.494 -9.742 1.00 98.31 169 THR A CA 1
ATOM 1274 C C . THR A 1 169 ? -0.858 4.571 -9.485 1.00 98.31 169 THR A C 1
ATOM 1276 O O . THR A 1 169 ? -1.296 4.566 -8.330 1.00 98.31 169 THR A O 1
ATOM 1279 N N . VAL A 1 170 ? -1.677 4.628 -10.542 1.00 98.31 170 VAL A N 1
ATOM 1280 C CA . VAL A 1 170 ? -3.144 4.629 -10.411 1.00 98.31 170 VAL A CA 1
ATOM 1281 C C . VAL A 1 170 ? -3.624 3.315 -9.803 1.00 98.31 170 VAL A C 1
ATOM 1283 O O . VAL A 1 170 ? -4.467 3.336 -8.903 1.00 98.31 170 VAL A O 1
ATOM 1286 N N . TRP A 1 171 ? -3.061 2.185 -10.235 1.00 98.38 171 TRP A N 1
ATOM 1287 C CA . TRP A 1 171 ? -3.365 0.891 -9.637 1.00 98.38 171 TRP A CA 1
ATOM 1288 C C . TRP A 1 171 ? -3.003 0.849 -8.149 1.00 98.38 171 TRP A C 1
ATOM 1290 O O . TRP A 1 171 ? -3.841 0.465 -7.335 1.00 98.38 171 TRP A O 1
ATOM 1300 N N . GLY A 1 172 ? -1.824 1.345 -7.769 1.00 98.19 172 GLY A N 1
ATOM 1301 C CA . GLY A 1 172 ? -1.396 1.463 -6.376 1.00 98.19 172 GLY A CA 1
ATOM 1302 C C . GLY A 1 172 ? -2.372 2.262 -5.510 1.00 98.19 172 GLY A C 1
ATOM 1303 O O . GLY A 1 172 ? -2.702 1.847 -4.397 1.00 98.19 172 GLY A O 1
ATOM 1304 N N . CYS A 1 173 ? -2.912 3.369 -6.032 1.00 98.62 173 CYS A N 1
ATOM 1305 C CA . CYS A 1 173 ? -3.973 4.127 -5.359 1.00 98.62 173 CYS A CA 1
ATOM 1306 C C . CYS A 1 173 ? -5.222 3.263 -5.117 1.00 98.62 173 CYS A C 1
ATOM 1308 O O . CYS A 1 173 ? -5.768 3.234 -4.011 1.00 98.62 173 CYS A O 1
ATOM 1310 N N . VAL A 1 174 ? -5.684 2.553 -6.150 1.00 98.50 174 VAL A N 1
ATOM 1311 C CA . VAL A 1 174 ? -6.888 1.714 -6.076 1.00 98.50 174 VAL A CA 1
ATOM 1312 C C . VAL A 1 174 ? -6.679 0.550 -5.108 1.00 98.50 174 VAL A C 1
ATOM 1314 O O . VAL A 1 174 ? -7.487 0.368 -4.196 1.00 98.50 174 VAL A O 1
ATOM 1317 N N . ALA A 1 175 ? -5.586 -0.199 -5.256 1.00 98.44 175 ALA A N 1
ATOM 1318 C CA . ALA A 1 175 ? -5.281 -1.376 -4.451 1.00 98.44 175 ALA A CA 1
ATOM 1319 C C . ALA A 1 175 ? -5.145 -1.024 -2.964 1.00 98.44 175 ALA A C 1
ATOM 1321 O O . ALA A 1 175 ? -5.838 -1.603 -2.123 1.00 98.44 175 ALA A O 1
ATOM 1322 N N . CYS A 1 176 ? -4.334 -0.017 -2.625 1.00 98.62 176 CYS A N 1
ATOM 1323 C CA . CYS A 1 176 ? -4.159 0.414 -1.238 1.00 98.62 176 CYS A CA 1
ATOM 1324 C C . CYS A 1 176 ? -5.447 1.003 -0.642 1.00 98.62 176 CYS A C 1
ATOM 1326 O O . CYS A 1 176 ? -5.746 0.766 0.530 1.00 98.62 176 CYS A O 1
ATOM 1328 N N . GLY A 1 177 ? -6.245 1.725 -1.438 1.00 98.56 177 GLY A N 1
ATOM 1329 C CA . GLY A 1 177 ? -7.567 2.207 -1.033 1.00 98.56 177 GLY A CA 1
ATOM 1330 C C . GLY A 1 177 ? -8.513 1.065 -0.658 1.00 98.56 177 GLY A C 1
ATOM 1331 O O . GLY A 1 177 ? -9.068 1.051 0.445 1.00 98.56 177 GLY A O 1
ATOM 1332 N N . VAL A 1 178 ? -8.663 0.080 -1.549 1.00 98.56 178 VAL A N 1
ATOM 1333 C CA . VAL A 1 178 ? -9.513 -1.103 -1.336 1.00 98.56 178 VAL A CA 1
ATOM 1334 C C . VAL A 1 178 ? -9.052 -1.896 -0.117 1.00 98.56 178 VAL A C 1
ATOM 1336 O O . VAL A 1 178 ? -9.874 -2.276 0.715 1.00 98.56 178 VAL A O 1
ATOM 1339 N N . VAL A 1 179 ? -7.747 -2.104 0.049 1.00 98.38 179 VAL A N 1
ATOM 1340 C CA . VAL A 1 179 ? -7.213 -2.862 1.187 1.00 98.38 179 VAL A CA 1
ATOM 1341 C C . VAL A 1 179 ? -7.411 -2.137 2.511 1.00 98.38 179 VAL A C 1
ATOM 1343 O O . VAL A 1 179 ? -7.828 -2.775 3.477 1.00 98.38 179 VAL A O 1
ATOM 1346 N N . CYS A 1 180 ? -7.237 -0.815 2.558 1.00 98.44 180 CYS A N 1
ATO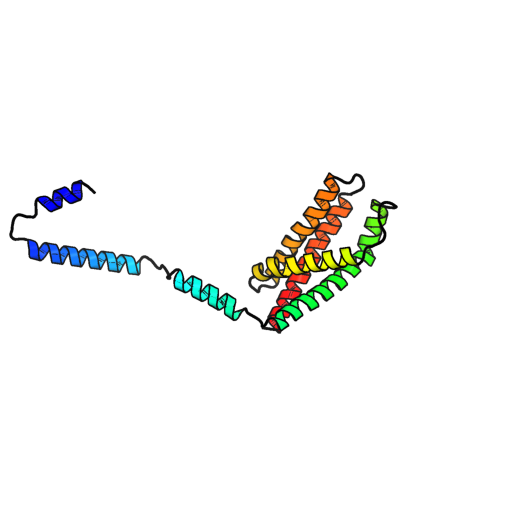M 1347 C CA . CYS A 1 180 ? -7.564 -0.021 3.745 1.00 98.44 180 CYS A CA 1
ATOM 1348 C C . CYS A 1 180 ? -9.051 -0.154 4.117 1.00 98.44 180 CYS A C 1
ATOM 1350 O O . CYS A 1 180 ? -9.410 -0.338 5.283 1.00 98.44 180 CYS A O 1
ATOM 1352 N N . TRP A 1 181 ? -9.936 -0.126 3.114 1.00 98.44 181 TRP A N 1
ATOM 1353 C CA . TRP A 1 181 ? -11.366 -0.342 3.322 1.00 98.44 181 TRP A CA 1
ATOM 1354 C C . TRP A 1 181 ? -11.666 -1.747 3.864 1.00 98.44 181 TRP A C 1
ATOM 1356 O O . TRP A 1 181 ? -12.419 -1.875 4.831 1.00 98.44 181 TRP A O 1
ATOM 1366 N N . ILE A 1 182 ? -11.042 -2.793 3.310 1.00 98.00 182 ILE A N 1
ATOM 1367 C CA . ILE A 1 182 ? -11.178 -4.177 3.796 1.00 98.00 182 ILE A CA 1
ATOM 1368 C C . ILE A 1 182 ? -10.712 -4.280 5.249 1.00 98.00 182 ILE A C 1
ATOM 1370 O O . ILE A 1 182 ? -11.434 -4.826 6.083 1.00 98.00 182 ILE A O 1
ATOM 1374 N N . GLN A 1 183 ? -9.544 -3.723 5.575 1.00 96.94 183 GLN A N 1
ATOM 1375 C CA . GLN A 1 183 ? -9.007 -3.716 6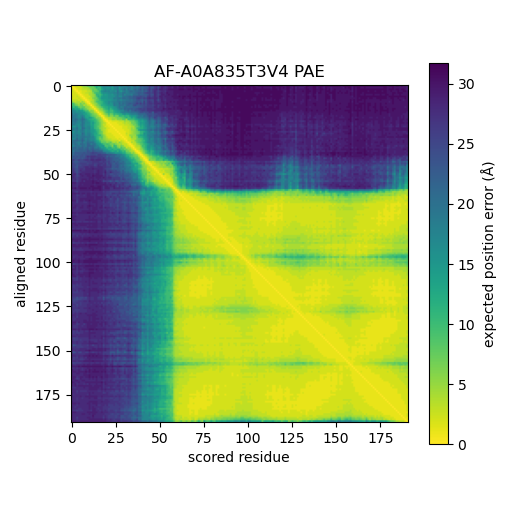.936 1.00 96.94 183 GLN A CA 1
ATOM 1376 C C . GLN A 1 183 ? -9.975 -3.053 7.918 1.00 96.94 183 GLN A C 1
ATOM 1378 O O . GLN A 1 183 ? -10.237 -3.601 8.992 1.00 96.94 183 GLN A O 1
ATOM 1383 N N . LEU A 1 184 ? -10.574 -1.922 7.532 1.00 96.31 184 LEU A N 1
ATOM 1384 C CA . LEU A 1 184 ? -11.592 -1.253 8.337 1.00 96.31 184 LEU A CA 1
ATOM 1385 C C . LEU A 1 184 ? -12.852 -2.114 8.505 1.00 96.31 184 LEU A C 1
ATOM 1387 O O . LEU A 1 184 ? -13.394 -2.196 9.607 1.00 96.31 184 LEU A O 1
ATOM 1391 N N . MET A 1 185 ? -13.336 -2.759 7.440 1.00 96.94 185 MET A N 1
ATOM 1392 C CA . MET A 1 185 ? -14.522 -3.618 7.524 1.00 96.94 185 MET A CA 1
ATOM 1393 C C . MET A 1 185 ? -14.279 -4.834 8.420 1.00 96.94 185 MET A C 1
ATOM 1395 O O . MET A 1 185 ? -15.143 -5.183 9.222 1.00 96.94 185 MET A O 1
ATOM 1399 N N . LEU A 1 186 ? -13.104 -5.456 8.326 1.00 95.19 186 LEU A N 1
ATOM 1400 C CA . LEU A 1 186 ? -12.712 -6.569 9.190 1.00 95.19 186 LEU A CA 1
ATOM 1401 C C . LEU A 1 186 ? -12.573 -6.121 10.646 1.00 95.19 186 LEU A C 1
ATOM 1403 O O . LEU A 1 186 ? -13.097 -6.780 11.538 1.00 95.19 186 LEU A O 1
ATOM 1407 N N . THR A 1 187 ? -11.952 -4.962 10.872 1.00 93.25 187 THR A N 1
ATOM 1408 C CA . THR A 1 187 ? -11.839 -4.334 12.195 1.00 93.25 187 THR A CA 1
ATOM 1409 C C . THR A 1 187 ? -13.215 -4.136 12.826 1.00 93.25 187 THR A C 1
ATOM 1411 O O . THR A 1 187 ? -13.440 -4.570 13.949 1.00 93.25 187 THR A O 1
ATOM 1414 N N . ARG A 1 188 ? -14.174 -3.572 12.082 1.00 91.75 188 ARG A N 1
ATOM 1415 C CA . ARG A 1 188 ? -15.555 -3.364 12.551 1.00 91.75 188 ARG A CA 1
ATOM 1416 C C . ARG A 1 188 ? -16.313 -4.657 12.849 1.00 91.75 188 ARG A C 1
ATOM 1418 O O . ARG A 1 188 ? -17.184 -4.650 13.703 1.00 91.75 188 ARG A O 1
ATOM 1425 N N . ARG A 1 189 ? -16.031 -5.740 12.120 1.00 91.94 189 ARG A N 1
ATOM 1426 C CA . ARG A 1 189 ? -16.666 -7.051 12.349 1.00 91.94 189 ARG A CA 1
ATOM 1427 C C . ARG A 1 189 ? -16.093 -7.785 13.559 1.00 91.94 189 ARG A C 1
ATOM 1429 O O . ARG A 1 189 ? -16.750 -8.677 14.081 1.00 91.94 189 ARG A O 1
ATOM 1436 N N . LEU A 1 190 ? -14.854 -7.471 13.932 1.00 87.56 190 LEU A N 1
ATOM 1437 C CA . LEU A 1 190 ? -14.121 -8.145 14.999 1.00 87.56 190 LEU A CA 1
ATOM 1438 C C . LEU A 1 190 ? -14.084 -7.339 16.305 1.00 87.56 190 LEU A C 1
ATOM 1440 O O . LEU A 1 190 ? -13.791 -7.941 17.337 1.00 87.56 190 LEU A O 1
ATOM 1444 N N . ALA A 1 191 ? -14.352 -6.033 16.281 1.00 79.75 191 ALA A N 1
ATOM 1445 C CA . ALA A 1 191 ? -14.554 -5.205 17.474 1.00 79.75 191 ALA A CA 1
ATOM 1446 C C . ALA A 1 191 ? -15.815 -5.642 18.232 1.00 79.75 191 ALA A C 1
ATOM 1448 O O . ALA A 1 191 ? -15.680 -5.906 19.447 1.00 79.75 191 ALA A O 1
#

Solvent-accessible surface area (backbone atoms only — not comparable to full-atom values): 10320 Å² total; per-residue (Å²): 111,76,68,61,60,55,61,66,67,64,73,75,76,83,82,60,71,71,59,52,53,54,49,51,49,52,53,48,52,51,52,52,52,48,49,63,70,68,51,90,63,76,54,68,65,56,58,49,48,51,50,51,49,51,54,56,74,65,59,57,56,69,71,58,50,51,49,33,52,53,54,36,43,54,50,45,51,57,53,50,50,51,44,37,73,76,47,47,51,58,53,52,44,72,53,46,45,89,73,56,70,82,85,56,67,67,63,52,52,51,51,52,52,52,52,50,46,49,28,58,71,58,18,37,68,72,12,75,85,37,64,70,41,9,30,51,35,7,20,55,50,15,37,52,58,34,35,52,54,35,52,53,40,51,74,74,37,91,63,53,46,71,68,57,34,51,52,50,18,53,47,27,16,52,52,32,7,52,38,17,32,48,35,50,53,44,46,67,74,67,100

Radius of gyration: 31.08 Å; Cα contacts (8 Å, |Δi|>4): 149; chains: 1; bounding box: 34×71×83 Å

pLDDT: mean 81.96, std 20.29, range [42.06, 98.69]

Sequence (191 aa):
MRRVLAAAAEEEHGRAAGVTAATLLAVRAAVEGELENTFMYQPIAETVEEGAQAVAKMAIPIWKQSVVFLASLVAFVALDMTWIILVAGNIYKNVLGDFLRQPDPVAGILAWICIVGAVYYFALPSSRGSPALALRQGALLGLGIYGCYEFTNLSILERWTWGLAAADTVWGCVACGVVCWIQLMLTRRLA